Protein AF-A0A815VVP2-F1 (afdb_monomer_lite)

Foldseek 3Di:
DPDPPQQVQQKQWDWFAAVNQTKIWIWGDADAQKIKIKIFSPDTDLDDPQWLFDPDGFDADSVQWHDPPSAWIGGNQWIKGQDPNSFWIWIAGNQPRATQKTWPHKDWAFQPDPPDPPPPPFTKTKIKTKIWGPDQWFKDDQFDFDDPPPPDGRDEQDKFWPDDDPPDPGPDGDTQQKMDTLQFKIKHQGDDATWMWGDYPRIMIMTIHSIDRIGIMMMGGDRNVLSVDPCSVVVNVVRVCSTSHDDD

Sequence (248 aa):
MISCDDESLCIFTKNIYLNGLKQQLQVESWGYDSIRIRLSPDVIIQTPDYQALLPEKPIVDKEDCQQLNGNTFINGNIKFIINDDNETWSIQRQSDRLILIQTQSTTFLPYNYPVSVYSPIYTLYKLSLIYTHVQNGYLYGLGQHHYGHNLTLPYHNFHLPFVFSSTAPTNGDITIPWYIHTSGFGFLWNQPGYGSFDVKNDKEIMWTANATHQLDLWITTIPKEKSISSLFYPIIMKNYVDVIGHPN

Radius of gyration: 18.11 Å; chains: 1; bounding box: 59×48×47 Å

Organism: NCBI:txid392033

pLDDT: mean 85.21, std 15.04, range [30.91, 98.38]

Structure (mmCIF, N/CA/C/O backbone):
data_AF-A0A815VVP2-F1
#
_entry.id   AF-A0A815VVP2-F1
#
loop_
_atom_site.group_PDB
_atom_site.id
_atom_site.type_symbol
_atom_site.label_atom_id
_atom_site.label_alt_id
_atom_site.label_comp_id
_atom_site.label_asym_id
_atom_site.label_entity_id
_atom_site.label_seq_id
_atom_site.pdbx_PDB_ins_code
_atom_site.Cartn_x
_atom_site.Cartn_y
_atom_site.Cartn_z
_atom_site.occupancy
_atom_site.B_iso_or_equiv
_atom_site.auth_seq_id
_atom_site.auth_comp_id
_atom_site.auth_asym_id
_atom_site.auth_atom_id
_atom_site.pdbx_PDB_model_num
ATOM 1 N N . MET A 1 1 ? -34.060 -8.274 -14.619 1.00 32.31 1 MET A N 1
ATOM 2 C CA . MET A 1 1 ? -33.697 -8.243 -13.188 1.00 32.31 1 MET A CA 1
ATOM 3 C C . MET A 1 1 ? -32.228 -8.596 -13.116 1.00 32.31 1 MET A C 1
ATOM 5 O O . MET A 1 1 ? -31.894 -9.756 -13.297 1.00 32.31 1 MET A O 1
ATOM 9 N N . ILE A 1 2 ? -31.367 -7.589 -13.017 1.00 31.98 2 ILE A N 1
ATOM 10 C CA . ILE A 1 2 ? -29.930 -7.780 -12.800 1.00 31.98 2 ILE A CA 1
ATOM 11 C C . ILE A 1 2 ? -29.789 -7.878 -11.282 1.00 31.98 2 ILE A C 1
ATOM 13 O O . ILE A 1 2 ? -30.231 -6.970 -10.581 1.00 31.98 2 ILE A O 1
ATOM 17 N N . SER A 1 3 ? -29.335 -9.023 -10.777 1.00 30.91 3 SER A N 1
ATOM 18 C CA . SER A 1 3 ? -29.202 -9.261 -9.340 1.00 30.91 3 SER A CA 1
ATOM 19 C C . SER A 1 3 ? -28.114 -8.358 -8.766 1.00 30.91 3 SER A C 1
ATOM 21 O O . SER A 1 3 ? -26.969 -8.411 -9.207 1.00 30.91 3 SER A O 1
ATOM 23 N N . CYS A 1 4 ? -28.469 -7.567 -7.755 1.00 34.44 4 CYS A N 1
ATOM 24 C CA . CYS A 1 4 ? -27.557 -6.700 -7.004 1.00 34.44 4 CYS A CA 1
ATOM 25 C C . CYS A 1 4 ? -26.529 -7.462 -6.139 1.00 34.44 4 CYS A C 1
ATOM 27 O O . CYS A 1 4 ? -25.754 -6.829 -5.432 1.00 34.44 4 CYS A O 1
ATOM 29 N N . ASP A 1 5 ? -26.505 -8.796 -6.178 1.00 39.41 5 ASP A N 1
ATOM 30 C CA . ASP A 1 5 ? -25.672 -9.614 -5.285 1.00 39.41 5 ASP A CA 1
ATOM 31 C C . ASP A 1 5 ? -24.245 -9.857 -5.812 1.00 39.41 5 ASP A C 1
ATOM 33 O O . ASP A 1 5 ? -23.360 -10.264 -5.061 1.00 39.41 5 ASP A O 1
ATOM 37 N N . ASP A 1 6 ? -23.981 -9.560 -7.085 1.00 43.41 6 ASP A N 1
ATOM 38 C CA . ASP A 1 6 ? -22.833 -10.115 -7.814 1.00 43.41 6 ASP A CA 1
ATOM 39 C C . ASP A 1 6 ? -21.593 -9.192 -7.868 1.00 43.41 6 ASP A C 1
ATOM 41 O O . ASP A 1 6 ? -20.536 -9.591 -8.360 1.00 43.41 6 ASP A O 1
ATOM 45 N N . GLU A 1 7 ? -21.706 -7.950 -7.380 1.00 51.25 7 GLU A N 1
ATOM 46 C CA . GLU A 1 7 ? -20.572 -7.030 -7.146 1.00 51.25 7 GLU A CA 1
ATOM 47 C C . GLU A 1 7 ? -19.945 -7.214 -5.752 1.00 51.25 7 GLU A C 1
ATOM 49 O O . GLU A 1 7 ? -18.825 -6.767 -5.503 1.00 51.25 7 GLU A O 1
ATOM 54 N N . SER A 1 8 ? -20.650 -7.892 -4.840 1.00 61.44 8 SER A N 1
ATOM 55 C CA . SER A 1 8 ? -20.263 -8.005 -3.428 1.00 61.44 8 SER A CA 1
ATOM 56 C C . SER A 1 8 ? -19.059 -8.924 -3.182 1.00 61.44 8 SER A C 1
ATOM 58 O O . SER A 1 8 ? -18.330 -8.736 -2.211 1.00 61.44 8 SER A O 1
ATOM 60 N N . LEU A 1 9 ? -18.799 -9.890 -4.070 1.00 68.81 9 LEU A N 1
ATOM 61 C CA . LEU A 1 9 ? -17.727 -10.882 -3.899 1.00 68.81 9 LEU A CA 1
ATOM 62 C C . LEU A 1 9 ? -16.331 -10.250 -3.900 1.00 68.81 9 LEU A C 1
ATOM 64 O O . LEU A 1 9 ? -15.478 -10.608 -3.086 1.00 68.81 9 LEU A O 1
ATOM 68 N N . CYS A 1 10 ? -16.120 -9.270 -4.775 1.00 88.44 10 CYS A N 1
ATOM 69 C CA . CYS A 1 10 ? -14.841 -8.593 -4.947 1.00 88.44 10 CYS A CA 1
ATOM 70 C C . CYS A 1 10 ? -14.668 -7.363 -4.038 1.00 88.44 10 CYS A C 1
ATOM 72 O O . CYS A 1 10 ? -13.718 -6.595 -4.209 1.00 88.44 10 CYS A O 1
ATOM 74 N N . ILE A 1 11 ? -15.579 -7.161 -3.080 1.00 92.00 11 ILE A N 1
ATOM 75 C CA . ILE A 1 11 ? -15.507 -6.098 -2.079 1.00 92.00 11 ILE A CA 1
ATOM 76 C C . ILE A 1 11 ? -15.582 -6.739 -0.693 1.00 92.00 11 ILE A C 1
ATOM 78 O O . ILE A 1 11 ? -16.598 -7.285 -0.276 1.00 92.00 11 ILE A O 1
ATOM 82 N N . PHE A 1 12 ? -14.493 -6.636 0.052 1.00 93.94 12 PHE A N 1
ATOM 83 C CA . PHE A 1 12 ? -14.369 -7.093 1.423 1.00 93.94 12 PHE A CA 1
ATOM 84 C C . PHE A 1 12 ? -14.440 -5.901 2.377 1.00 93.94 12 PHE A C 1
ATOM 86 O O . PHE A 1 12 ? -13.600 -5.003 2.334 1.00 93.94 12 PHE A O 1
ATOM 93 N N . THR A 1 13 ? -15.427 -5.891 3.270 1.00 94.50 13 THR A N 1
ATOM 94 C CA . THR A 1 13 ? -15.576 -4.846 4.293 1.00 94.50 13 THR A CA 1
ATOM 95 C C . THR A 1 13 ? -15.526 -5.443 5.685 1.00 94.50 13 THR A C 1
ATOM 97 O O . THR A 1 13 ? -16.194 -6.441 5.957 1.00 94.50 13 THR A O 1
ATOM 100 N N . LYS A 1 14 ? -14.798 -4.802 6.598 1.00 94.25 14 LYS A N 1
ATOM 101 C CA . LYS A 1 14 ? -14.737 -5.215 8.000 1.00 94.25 14 LYS A CA 1
ATOM 102 C C . LYS A 1 14 ? -14.476 -4.022 8.914 1.00 94.25 14 LYS A C 1
ATOM 104 O O . LYS A 1 14 ? -13.953 -3.002 8.491 1.00 94.25 14 LYS A O 1
ATOM 109 N N . ASN A 1 15 ? -14.841 -4.154 10.185 1.00 94.44 15 ASN A N 1
ATOM 110 C CA . ASN A 1 15 ? -14.411 -3.211 11.208 1.00 94.44 15 ASN A CA 1
ATOM 111 C C . ASN A 1 15 ? -13.141 -3.732 11.884 1.00 94.44 15 ASN A C 1
ATOM 113 O O . ASN A 1 15 ? -13.134 -4.859 12.390 1.00 94.44 15 ASN A O 1
ATOM 117 N N . ILE A 1 16 ? -12.102 -2.905 11.906 1.00 93.81 16 ILE A N 1
ATOM 118 C CA . ILE A 1 16 ? -10.886 -3.135 12.692 1.00 93.81 16 ILE A CA 1
ATOM 119 C C . ILE A 1 16 ? -10.836 -2.125 13.838 1.00 93.81 16 ILE A C 1
ATOM 121 O O . ILE A 1 16 ? -11.570 -1.132 13.826 1.00 93.81 16 ILE A O 1
ATOM 125 N N . TYR A 1 17 ? -10.013 -2.385 14.844 1.00 91.75 17 TYR A N 1
ATOM 126 C CA . TYR A 1 17 ? -9.846 -1.479 15.975 1.00 91.75 17 TYR A CA 1
ATOM 127 C C . TYR A 1 17 ? -8.421 -0.951 15.939 1.00 91.75 17 TYR A C 1
ATOM 129 O O . TYR A 1 17 ? -7.488 -1.725 15.833 1.00 91.75 17 TYR A O 1
ATOM 137 N N . LEU A 1 18 ? -8.253 0.366 15.957 1.00 88.25 18 LEU A N 1
ATOM 138 C CA . LEU A 1 18 ? -6.940 0.996 16.044 1.00 88.25 18 LEU A CA 1
ATOM 139 C C . LEU A 1 18 ? -6.895 1.790 17.338 1.00 88.25 18 LEU A C 1
ATOM 141 O O . LEU A 1 18 ? -7.696 2.712 17.518 1.00 88.25 18 LEU A O 1
ATOM 145 N N . ASN A 1 19 ? -5.989 1.429 18.250 1.00 84.06 19 ASN A N 1
ATOM 146 C CA . ASN A 1 19 ? -5.892 2.042 19.580 1.00 84.06 19 ASN A CA 1
ATOM 147 C C . ASN A 1 19 ? -7.246 2.039 20.325 1.00 84.06 19 ASN A C 1
ATOM 149 O O . ASN A 1 19 ? -7.620 3.017 20.973 1.00 84.06 19 ASN A O 1
ATOM 153 N N . GLY A 1 20 ? -8.024 0.960 20.177 1.00 82.56 20 GLY A N 1
ATOM 154 C CA . GLY A 1 20 ? -9.355 0.813 20.780 1.00 82.56 20 GLY A CA 1
ATOM 155 C C . GLY A 1 20 ? -10.494 1.582 20.093 1.00 82.56 20 GLY A C 1
ATOM 156 O O . GLY A 1 20 ? -11.649 1.433 20.497 1.00 82.56 20 GLY A O 1
ATOM 157 N N . LEU A 1 21 ? -10.222 2.363 19.043 1.00 88.12 21 LEU A N 1
ATOM 158 C CA . LEU A 1 21 ? -11.249 3.046 18.255 1.00 88.12 21 LEU A CA 1
ATOM 159 C C . LEU A 1 21 ? -11.633 2.213 17.035 1.00 88.12 21 LEU A C 1
ATOM 161 O O . LEU A 1 21 ? -10.774 1.736 16.299 1.00 88.12 21 LEU A O 1
ATOM 165 N N . LYS A 1 22 ? -12.938 2.076 16.796 1.00 92.94 22 LYS A N 1
ATOM 166 C CA . LYS A 1 22 ? -13.475 1.384 15.621 1.00 92.94 22 LYS A CA 1
ATOM 167 C C . LYS A 1 22 ? -13.107 2.143 14.343 1.00 92.94 22 LYS A C 1
ATOM 169 O O . LYS A 1 22 ? -13.264 3.356 14.288 1.00 92.94 22 LYS A O 1
ATOM 174 N N . GLN A 1 23 ? -12.671 1.414 13.324 1.00 94.25 23 GLN A N 1
ATOM 175 C CA . GLN A 1 23 ? -12.335 1.926 11.999 1.00 94.25 23 GLN A CA 1
ATOM 176 C C . GLN A 1 23 ? -13.021 1.062 10.940 1.00 94.25 23 GLN A C 1
ATOM 178 O O . GLN A 1 23 ? -13.065 -0.166 11.068 1.00 94.25 23 GLN A O 1
ATOM 183 N N . GLN A 1 24 ? -13.541 1.688 9.890 1.00 96.06 24 GLN A N 1
ATOM 184 C CA . GLN A 1 24 ? -14.121 0.989 8.748 1.00 96.06 24 GLN A CA 1
ATOM 185 C C . GLN A 1 24 ? -13.025 0.659 7.742 1.00 96.06 24 GLN A C 1
ATOM 187 O O . GLN A 1 24 ? -12.409 1.571 7.195 1.00 96.06 24 GLN A O 1
ATOM 192 N N . LEU A 1 25 ? -12.800 -0.627 7.486 1.00 97.25 25 LEU A N 1
ATOM 193 C CA . LEU A 1 25 ? -11.889 -1.139 6.468 1.00 97.25 25 LEU A CA 1
ATOM 194 C C . LEU A 1 25 ? -12.694 -1.630 5.261 1.00 97.25 25 LEU A C 1
ATOM 196 O O . LEU A 1 25 ? -13.630 -2.418 5.411 1.00 97.25 25 LEU A O 1
ATOM 200 N N . GLN A 1 26 ? -12.275 -1.228 4.066 1.00 96.88 26 GLN A N 1
ATOM 201 C CA . GLN A 1 26 ? -12.738 -1.776 2.797 1.00 96.88 26 GLN A CA 1
ATOM 202 C C . GLN A 1 26 ? -11.537 -2.128 1.932 1.00 96.88 26 GLN A C 1
ATOM 204 O O . GLN A 1 26 ? -10.668 -1.296 1.673 1.00 96.88 26 GLN A O 1
ATOM 209 N N . VAL A 1 27 ? -11.515 -3.365 1.464 1.00 96.94 27 VAL A N 1
ATOM 210 C CA . VAL A 1 27 ? -10.561 -3.869 0.487 1.00 96.94 27 VAL A CA 1
ATOM 211 C C . VAL A 1 27 ? -11.357 -4.340 -0.710 1.00 96.94 27 VAL A C 1
ATOM 213 O O . VAL A 1 27 ? -12.316 -5.086 -0.558 1.00 96.94 27 VAL A O 1
ATOM 216 N N . GLU A 1 28 ? -10.989 -3.909 -1.902 1.00 94.50 28 GLU A N 1
ATOM 217 C CA . GLU A 1 28 ? -11.673 -4.330 -3.120 1.00 94.50 28 GLU A CA 1
ATOM 218 C C . GLU A 1 28 ? -10.678 -4.645 -4.227 1.00 94.50 28 GLU A C 1
ATOM 220 O O . GLU A 1 28 ? -9.566 -4.109 -4.257 1.00 94.50 28 GLU A O 1
ATOM 225 N N . SER A 1 29 ? -11.086 -5.506 -5.152 1.00 94.88 29 SER A N 1
ATOM 226 C CA . SER A 1 29 ? -10.338 -5.738 -6.382 1.00 94.88 29 SER A CA 1
ATOM 227 C C . SER A 1 29 ? -10.272 -4.456 -7.214 1.00 94.88 29 SER A C 1
ATOM 229 O O . SER A 1 29 ? -11.295 -3.794 -7.416 1.00 94.88 29 SER A O 1
ATOM 231 N N . TRP A 1 30 ? -9.098 -4.132 -7.748 1.00 94.50 30 TRP A N 1
ATOM 232 C CA . TRP A 1 30 ? -8.928 -2.966 -8.614 1.00 94.50 30 TRP A CA 1
ATOM 233 C C . TRP A 1 30 ? -7.917 -3.267 -9.724 1.00 94.50 30 TRP A C 1
ATOM 235 O O . T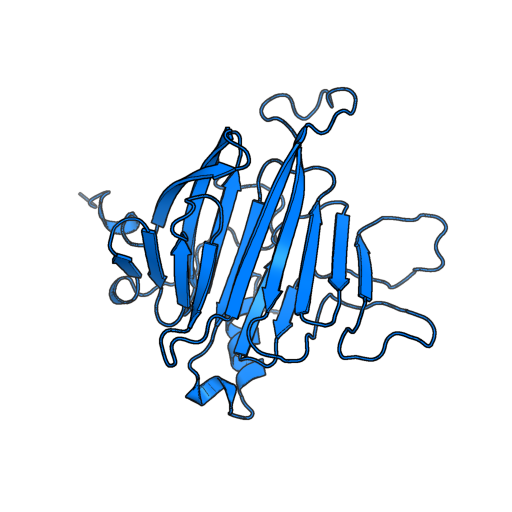RP A 1 30 ? -6.783 -2.786 -9.696 1.00 94.50 30 TRP A O 1
ATOM 245 N N . GLY A 1 31 ? -8.337 -4.113 -10.669 1.00 93.00 31 GLY A N 1
ATOM 246 C CA . GLY A 1 31 ? -7.500 -4.686 -11.727 1.00 93.00 31 GLY A CA 1
ATOM 247 C C . GLY A 1 31 ? -6.884 -6.041 -11.369 1.00 93.00 31 GLY A C 1
ATOM 248 O O . GLY A 1 31 ? -7.051 -6.551 -10.259 1.00 93.00 31 GLY A O 1
ATOM 249 N N . TYR A 1 32 ? -6.171 -6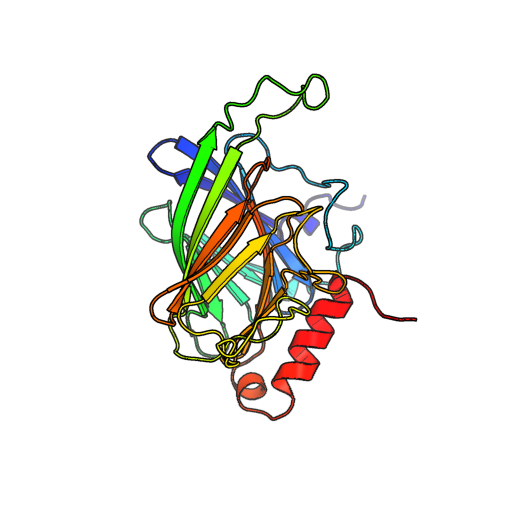.630 -12.331 1.00 91.38 32 TYR A N 1
ATOM 250 C CA . TYR A 1 32 ? -5.529 -7.941 -12.191 1.00 91.38 32 TYR A CA 1
ATOM 251 C C . TYR A 1 32 ? -4.470 -7.942 -11.095 1.00 91.38 32 TYR A C 1
ATOM 253 O O . TYR A 1 32 ? -3.642 -7.031 -11.043 1.00 91.38 32 TYR A O 1
ATOM 261 N N . ASP A 1 33 ? -4.475 -8.967 -10.239 1.00 94.75 33 ASP A N 1
ATOM 262 C CA . ASP A 1 33 ? -3.508 -9.134 -9.145 1.00 94.75 33 ASP A CA 1
ATOM 263 C C . ASP A 1 33 ? -3.351 -7.873 -8.269 1.00 94.75 33 ASP A C 1
ATOM 265 O O . ASP A 1 33 ? -2.266 -7.582 -7.753 1.00 94.75 33 ASP A O 1
ATOM 269 N N . SER A 1 34 ? -4.427 -7.087 -8.140 1.00 96.62 34 SER A N 1
ATOM 270 C CA . SER A 1 34 ? -4.386 -5.739 -7.574 1.00 96.62 34 SER A CA 1
ATOM 271 C C . SER A 1 34 ? -5.561 -5.456 -6.651 1.00 96.62 34 SER A C 1
ATOM 273 O O . SER A 1 34 ? -6.700 -5.830 -6.929 1.00 96.62 34 SER A O 1
ATOM 275 N N . ILE A 1 35 ? -5.308 -4.753 -5.554 1.00 97.19 35 ILE A N 1
ATOM 276 C CA . ILE A 1 35 ? -6.347 -4.362 -4.600 1.00 97.19 35 ILE A CA 1
ATOM 277 C C . ILE A 1 35 ? -6.218 -2.893 -4.226 1.00 97.19 35 ILE A C 1
ATOM 279 O O . ILE A 1 35 ? -5.118 -2.345 -4.124 1.00 97.19 35 ILE A O 1
ATOM 283 N N . ARG A 1 36 ? -7.367 -2.274 -3.970 1.00 96.75 36 ARG A N 1
ATOM 284 C CA . ARG A 1 36 ? -7.477 -0.965 -3.333 1.00 96.75 36 ARG A CA 1
ATOM 285 C C . ARG A 1 36 ? -7.861 -1.165 -1.872 1.00 96.75 36 ARG A C 1
ATOM 287 O O . ARG A 1 36 ? -8.779 -1.927 -1.576 1.00 96.75 36 ARG A O 1
ATOM 294 N N . ILE A 1 37 ? -7.158 -0.492 -0.967 1.00 97.69 37 ILE A N 1
ATOM 295 C CA . ILE A 1 37 ? -7.366 -0.583 0.480 1.00 97.69 37 ILE A CA 1
ATOM 296 C C . ILE A 1 37 ? -7.737 0.800 0.994 1.00 97.69 37 ILE A C 1
ATOM 298 O O . ILE A 1 37 ? -6.996 1.767 0.803 1.00 97.69 37 ILE A O 1
ATOM 302 N N . ARG A 1 38 ? -8.884 0.877 1.666 1.00 96.88 38 ARG A N 1
ATOM 303 C CA . ARG A 1 38 ? -9.401 2.090 2.289 1.00 96.88 38 ARG A CA 1
ATOM 304 C C . ARG A 1 38 ? -9.715 1.842 3.751 1.00 96.88 38 ARG A C 1
ATOM 306 O O . ARG A 1 38 ? -10.303 0.820 4.098 1.00 96.88 38 ARG A O 1
ATOM 313 N N . LEU A 1 39 ? -9.326 2.783 4.600 1.00 96.88 39 LEU A N 1
ATOM 314 C CA . LEU A 1 39 ? -9.556 2.707 6.039 1.00 96.88 39 LEU A CA 1
ATOM 315 C C . LEU A 1 39 ? -9.956 4.083 6.566 1.00 96.88 39 LEU A C 1
ATOM 317 O O . LEU A 1 39 ? -9.243 5.045 6.311 1.00 96.88 39 LEU A O 1
ATOM 321 N N . SER A 1 40 ? -11.059 4.201 7.298 1.00 95.06 40 SER A N 1
ATOM 322 C CA . SER A 1 40 ? -11.498 5.487 7.860 1.00 95.06 40 SER A CA 1
ATOM 323 C C . SER A 1 40 ? -11.995 5.348 9.305 1.00 95.06 40 SER A C 1
ATOM 325 O O . SER A 1 40 ? -12.690 4.368 9.599 1.00 95.06 40 SER A O 1
ATOM 327 N N . PRO A 1 41 ? -11.708 6.326 10.189 1.00 92.50 41 PRO A N 1
ATOM 328 C CA . PRO A 1 41 ? -12.355 6.429 11.500 1.00 92.50 41 PRO A CA 1
ATOM 329 C C . PRO A 1 41 ? -13.856 6.710 11.413 1.00 92.50 41 PRO A C 1
ATOM 331 O O . PRO A 1 41 ? -14.605 6.302 12.299 1.00 92.50 41 PRO A O 1
ATOM 334 N N . ASP A 1 42 ? -14.277 7.389 10.345 1.00 90.12 42 ASP A N 1
ATOM 335 C CA . ASP A 1 42 ? -15.645 7.847 10.141 1.00 90.12 42 ASP A CA 1
ATOM 336 C C . ASP A 1 42 ? -16.352 6.936 9.123 1.00 90.12 42 ASP A C 1
ATOM 338 O O . ASP A 1 42 ? -16.750 5.814 9.446 1.00 90.12 42 ASP A O 1
ATOM 342 N N . VAL A 1 43 ? -16.504 7.406 7.883 1.00 90.06 43 VAL A N 1
ATOM 343 C CA . VAL A 1 43 ? -17.122 6.690 6.765 1.00 90.06 43 VAL A CA 1
ATOM 344 C C . VAL A 1 43 ? -16.147 6.608 5.600 1.00 90.06 43 VAL A C 1
ATOM 346 O O . VAL A 1 43 ? -15.389 7.541 5.338 1.00 90.06 43 VAL A O 1
ATOM 349 N N . ILE A 1 44 ? -16.186 5.494 4.871 1.00 92.31 44 ILE A N 1
ATOM 350 C CA . ILE A 1 44 ? -15.396 5.349 3.650 1.00 92.31 44 ILE A CA 1
ATOM 351 C C . ILE A 1 44 ? -16.052 6.141 2.520 1.00 92.31 44 ILE A C 1
ATOM 353 O O . ILE A 1 44 ? -17.158 5.829 2.070 1.00 92.31 44 ILE A O 1
ATOM 357 N N . ILE A 1 45 ? -15.330 7.142 2.027 1.00 89.31 45 ILE A N 1
ATOM 358 C CA . ILE A 1 45 ? -15.696 7.937 0.862 1.00 89.31 45 ILE A CA 1
ATOM 359 C C . ILE A 1 45 ? -15.463 7.077 -0.383 1.00 89.31 45 ILE A C 1
ATOM 361 O O . ILE A 1 45 ? -14.332 6.681 -0.691 1.00 89.31 45 ILE A O 1
ATOM 365 N N . GLN A 1 46 ? -16.553 6.765 -1.092 1.00 86.50 46 GLN A N 1
ATOM 366 C CA . GLN A 1 46 ? -16.507 5.844 -2.229 1.00 86.50 46 GLN A CA 1
ATOM 367 C C . GLN A 1 46 ? -15.840 6.451 -3.466 1.00 86.50 46 GLN A C 1
ATOM 369 O O . GLN A 1 46 ? -15.076 5.765 -4.143 1.00 86.50 46 GLN A O 1
ATOM 374 N N . THR A 1 47 ? -16.097 7.732 -3.718 1.00 79.38 47 THR A N 1
ATOM 375 C CA . THR A 1 47 ? -15.653 8.466 -4.908 1.00 79.38 47 THR A CA 1
ATOM 376 C C . THR A 1 47 ? -15.074 9.823 -4.498 1.00 79.38 47 THR A C 1
ATOM 378 O O . THR A 1 47 ? -15.757 10.838 -4.617 1.00 79.38 47 THR A O 1
ATOM 381 N N . PRO A 1 48 ? -13.860 9.869 -3.926 1.00 77.19 48 PRO A N 1
ATOM 382 C CA . PRO A 1 48 ? -13.194 11.141 -3.677 1.00 77.19 48 PRO A CA 1
ATOM 383 C C . PRO A 1 48 ? -12.834 11.822 -5.008 1.00 77.19 48 PRO A C 1
ATOM 385 O O . PRO A 1 48 ? -12.254 11.191 -5.888 1.00 77.19 48 PRO A O 1
ATOM 388 N N . ASP A 1 49 ? -13.108 13.121 -5.136 1.00 73.56 49 ASP A N 1
ATOM 389 C CA . ASP A 1 49 ? -12.915 13.895 -6.381 1.00 73.56 49 ASP A CA 1
ATOM 390 C C . ASP A 1 49 ? -11.438 14.160 -6.749 1.00 73.56 49 ASP A C 1
ATOM 392 O O . ASP A 1 49 ? -11.134 14.856 -7.715 1.00 73.56 49 ASP A O 1
ATOM 396 N N . TYR A 1 50 ? -10.501 13.647 -5.954 1.00 77.12 50 TYR A N 1
ATOM 397 C CA . TYR A 1 50 ? -9.094 14.051 -5.946 1.00 77.12 50 TYR A CA 1
ATOM 398 C C . TYR A 1 50 ? -8.116 12.862 -6.028 1.00 77.12 50 TYR A C 1
ATOM 400 O O . TYR A 1 50 ? -6.937 12.992 -5.701 1.00 77.12 50 TYR A O 1
ATOM 408 N N . GLN A 1 51 ? -8.609 11.686 -6.425 1.00 84.69 51 GLN A N 1
ATOM 409 C CA . GLN A 1 51 ? -7.822 10.452 -6.544 1.00 84.69 51 GLN A CA 1
ATOM 410 C C . GLN A 1 51 ? -7.092 10.332 -7.892 1.00 84.69 51 GLN A C 1
ATOM 412 O O . GLN A 1 51 ? -7.539 10.869 -8.902 1.00 84.69 51 GLN A O 1
ATOM 417 N N . ALA A 1 52 ? -5.989 9.576 -7.906 1.00 92.25 52 ALA A N 1
ATOM 418 C CA . ALA A 1 52 ? -5.258 9.241 -9.130 1.00 92.25 52 ALA A CA 1
ATOM 419 C C . ALA A 1 52 ? -5.861 8.032 -9.866 1.00 92.25 52 ALA A C 1
ATOM 421 O O . ALA A 1 52 ? -5.731 7.926 -11.082 1.00 92.25 52 ALA A O 1
ATOM 422 N N . LEU A 1 53 ? -6.512 7.118 -9.136 1.00 93.81 53 LEU A N 1
ATOM 423 C CA . LEU A 1 53 ? -7.216 5.984 -9.739 1.00 93.81 53 LEU A CA 1
ATOM 424 C C . LEU A 1 53 ? -8.395 6.472 -10.590 1.00 93.81 53 LEU A C 1
ATOM 426 O O . LEU A 1 53 ? -9.210 7.274 -10.125 1.00 93.81 53 LEU A O 1
ATOM 430 N N . LEU A 1 54 ? -8.525 5.942 -11.805 1.00 91.31 54 LEU A N 1
ATOM 431 C CA . LEU A 1 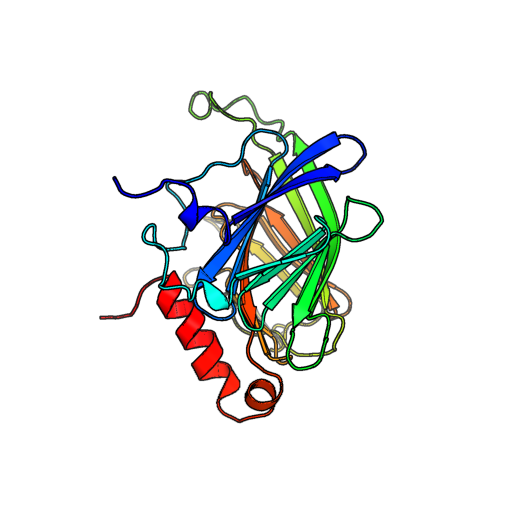54 ? -9.657 6.231 -12.683 1.00 91.31 54 LEU A CA 1
ATOM 432 C C . LEU A 1 54 ? -10.988 5.856 -12.010 1.00 91.31 54 LEU A C 1
ATOM 434 O O . LEU A 1 54 ? -11.037 4.882 -11.264 1.00 91.31 54 LEU A O 1
ATOM 438 N N . PRO A 1 55 ? -12.081 6.604 -12.241 1.00 83.88 55 PRO A N 1
ATOM 439 C CA . PRO A 1 55 ? -13.374 6.310 -11.621 1.00 83.88 55 PRO A CA 1
ATOM 440 C C . PRO A 1 55 ? -13.997 5.008 -12.142 1.00 83.88 55 PRO A C 1
ATOM 442 O O . PRO A 1 55 ? -14.723 4.336 -11.411 1.00 83.88 55 PRO A O 1
ATOM 445 N N . GLU A 1 56 ? -13.715 4.651 -13.396 1.00 83.88 56 GLU A N 1
ATOM 446 C CA . GLU A 1 56 ? -14.119 3.374 -13.972 1.00 83.88 56 GLU A CA 1
ATOM 447 C C . GLU A 1 56 ? -13.211 2.265 -13.438 1.00 83.88 56 GLU A C 1
ATOM 449 O O . GLU A 1 56 ? -11.986 2.325 -13.573 1.00 83.88 56 GLU A O 1
ATOM 454 N N . LYS A 1 57 ? -13.814 1.255 -12.800 1.00 80.56 57 LYS A N 1
ATOM 455 C CA . LYS A 1 57 ? -13.053 0.123 -12.274 1.00 80.56 57 LYS A CA 1
ATOM 456 C C . LYS A 1 57 ? -12.456 -0.675 -13.440 1.00 80.56 57 LYS A C 1
ATOM 458 O O . LYS A 1 57 ? -13.191 -1.013 -14.369 1.00 80.56 57 LYS A O 1
ATOM 463 N N . PRO A 1 58 ? -11.165 -1.040 -13.378 1.00 80.56 58 PRO A N 1
ATOM 464 C CA . PRO A 1 58 ? -10.573 -1.942 -14.354 1.00 80.56 58 PRO A CA 1
ATOM 465 C C . PRO A 1 58 ? -11.284 -3.298 -14.341 1.00 80.56 58 PRO A C 1
ATOM 467 O O . PRO A 1 58 ? -11.845 -3.702 -13.321 1.00 80.56 58 PRO A O 1
ATOM 470 N N . ILE A 1 59 ? -11.214 -4.022 -15.459 1.00 76.44 59 ILE A N 1
ATOM 471 C CA . ILE A 1 59 ? -11.791 -5.367 -15.570 1.00 76.44 59 ILE A CA 1
ATOM 472 C C . ILE A 1 59 ? -11.132 -6.287 -14.535 1.00 76.44 59 ILE A C 1
ATOM 474 O O . ILE A 1 59 ? -9.905 -6.356 -14.438 1.00 76.44 59 ILE A O 1
ATOM 478 N N . VAL A 1 60 ? -11.968 -6.992 -13.777 1.00 79.00 60 VAL A N 1
ATOM 479 C CA . VAL A 1 60 ? -11.573 -8.000 -12.789 1.00 79.00 60 VAL A CA 1
ATOM 480 C C . VAL A 1 60 ? -12.272 -9.303 -13.152 1.00 79.00 60 VAL A C 1
ATOM 482 O O . VAL A 1 60 ? -13.465 -9.291 -13.470 1.00 79.00 60 VAL A O 1
ATOM 485 N N . ASP A 1 61 ? -11.540 -10.415 -13.102 1.00 80.25 61 ASP A N 1
ATOM 486 C CA . ASP A 1 61 ? -12.146 -11.739 -13.187 1.00 80.25 61 ASP A CA 1
ATOM 487 C C . ASP A 1 61 ? -12.808 -12.071 -11.844 1.00 80.25 61 ASP A C 1
ATOM 489 O O . ASP A 1 61 ? -12.170 -12.054 -10.793 1.00 80.25 61 ASP A O 1
ATOM 493 N N . LYS A 1 62 ? -14.114 -12.340 -11.852 1.00 79.25 62 LYS A N 1
ATOM 494 C CA . LYS A 1 62 ? -14.840 -12.635 -10.612 1.00 79.25 62 LYS A CA 1
ATOM 495 C C . LYS A 1 62 ? -14.404 -13.960 -9.994 1.00 79.25 62 LYS A C 1
ATOM 497 O O . LYS A 1 62 ? -14.509 -14.107 -8.779 1.00 79.25 62 LYS A O 1
ATOM 502 N N . GLU A 1 63 ? -13.918 -14.905 -10.800 1.00 83.06 63 GLU A N 1
ATOM 503 C CA . GLU A 1 63 ? -13.431 -16.201 -10.312 1.00 83.06 63 GLU A CA 1
ATOM 504 C C . GLU A 1 63 ? -12.141 -16.055 -9.484 1.00 83.06 63 GLU A C 1
ATOM 506 O O . GLU A 1 63 ? -11.866 -16.871 -8.599 1.00 83.06 63 GLU A O 1
ATOM 511 N N . ASP A 1 64 ? -11.403 -14.964 -9.705 1.00 86.56 64 ASP A N 1
ATOM 512 C CA . ASP A 1 64 ? -10.181 -14.621 -8.981 1.00 86.56 64 ASP A CA 1
ATOM 513 C C . ASP A 1 64 ? -10.453 -14.016 -7.590 1.00 86.56 64 ASP A C 1
ATOM 515 O O . ASP A 1 64 ? -9.546 -13.965 -6.750 1.00 86.56 64 ASP A O 1
ATOM 519 N N . CYS A 1 65 ? -11.685 -13.571 -7.316 1.00 90.94 65 CYS A N 1
ATOM 520 C CA . CYS A 1 65 ? -12.073 -12.963 -6.045 1.00 90.94 65 CYS A CA 1
ATOM 521 C C . CYS A 1 65 ? -12.529 -14.014 -5.026 1.00 90.94 65 CYS A C 1
ATOM 523 O O . CYS A 1 65 ? -13.520 -14.714 -5.231 1.00 90.94 65 CYS A O 1
ATOM 525 N N . GLN A 1 66 ? -11.866 -14.081 -3.868 1.00 91.75 66 GLN A N 1
ATOM 526 C CA . GLN A 1 66 ? -12.255 -14.995 -2.787 1.00 91.75 66 GLN A CA 1
ATOM 527 C C . GLN A 1 66 ? -12.180 -14.323 -1.416 1.00 91.75 66 GLN A C 1
ATOM 529 O O . GLN A 1 66 ? -11.212 -13.640 -1.086 1.00 91.75 66 GLN A O 1
ATOM 534 N N . GLN A 1 67 ? -13.187 -14.572 -0.578 1.00 91.12 67 GLN A N 1
ATOM 535 C CA . GLN A 1 67 ? -13.201 -14.175 0.831 1.00 91.12 67 GLN A CA 1
ATOM 536 C C . GLN A 1 67 ? -13.105 -15.424 1.706 1.00 91.12 67 GLN A C 1
ATOM 538 O O . GLN A 1 67 ? -13.913 -16.342 1.578 1.00 91.12 67 GLN A O 1
ATOM 543 N N . LEU A 1 68 ? -12.117 -15.471 2.602 1.00 86.69 68 LEU A N 1
ATOM 544 C CA . LEU A 1 68 ? -11.861 -16.626 3.464 1.00 86.69 68 LEU A CA 1
ATOM 545 C C . LEU A 1 68 ? -11.887 -16.215 4.937 1.00 86.69 68 LEU A C 1
ATOM 547 O O . LEU A 1 68 ? -11.259 -15.233 5.339 1.00 86.69 68 LEU A O 1
ATOM 551 N N . ASN A 1 69 ? -12.583 -17.008 5.755 1.00 82.00 69 ASN A N 1
ATOM 552 C CA . ASN A 1 69 ? -12.569 -16.934 7.222 1.00 82.00 69 ASN A CA 1
ATOM 553 C C . ASN A 1 69 ? -12.858 -15.533 7.813 1.00 82.00 69 ASN A C 1
ATOM 555 O O . ASN A 1 69 ? -12.446 -15.250 8.933 1.00 82.00 69 ASN A O 1
ATOM 559 N N . GLY A 1 70 ? -13.501 -14.631 7.060 1.00 84.56 70 GLY A N 1
ATOM 560 C CA . GLY A 1 70 ? -13.814 -13.256 7.478 1.00 84.56 70 GLY A CA 1
ATOM 561 C C . GLY A 1 70 ? -12.613 -12.316 7.679 1.00 84.56 70 GLY A C 1
ATOM 562 O O . GLY A 1 70 ? -12.811 -11.138 7.974 1.00 84.56 70 GLY A O 1
ATOM 563 N N . ASN A 1 71 ? -11.379 -12.800 7.513 1.00 93.00 71 ASN A N 1
ATOM 564 C CA . ASN A 1 71 ? -10.146 -12.032 7.744 1.00 93.00 71 ASN A CA 1
ATOM 565 C C . ASN A 1 71 ? -9.261 -11.939 6.500 1.00 93.00 71 ASN A C 1
ATOM 567 O O . ASN A 1 71 ? -8.238 -11.262 6.524 1.00 93.00 71 ASN A O 1
ATOM 571 N N . THR A 1 72 ? -9.601 -12.664 5.440 1.00 95.06 72 THR A N 1
ATOM 572 C CA . THR A 1 72 ? -8.772 -12.796 4.249 1.00 95.06 72 THR A CA 1
ATOM 573 C C . THR A 1 72 ? -9.577 -12.439 3.013 1.00 95.06 72 THR A C 1
ATOM 575 O O . THR A 1 72 ? -10.690 -12.934 2.833 1.00 95.06 72 THR A O 1
ATOM 578 N N . PHE A 1 73 ? -8.966 -11.644 2.142 1.00 96.94 73 PHE A N 1
ATOM 579 C CA . PHE A 1 73 ? -9.478 -11.317 0.819 1.00 96.94 73 PHE A CA 1
ATOM 580 C C . PHE A 1 73 ? -8.407 -11.613 -0.230 1.00 96.94 73 PHE A C 1
ATOM 582 O O . PHE A 1 73 ? -7.237 -11.292 -0.028 1.00 96.94 73 PHE A O 1
ATOM 589 N N . ILE A 1 74 ? -8.790 -12.250 -1.328 1.00 96.38 74 ILE A N 1
ATOM 590 C CA . ILE A 1 74 ? -7.908 -12.644 -2.426 1.00 96.38 74 ILE A CA 1
ATOM 591 C C . ILE A 1 74 ? -8.470 -12.046 -3.711 1.00 96.38 74 ILE A C 1
ATOM 593 O O . ILE A 1 74 ? -9.679 -12.090 -3.921 1.00 96.38 74 ILE A O 1
ATOM 597 N N . ASN A 1 75 ? -7.581 -11.509 -4.542 1.00 95.81 75 ASN A N 1
ATOM 598 C CA . ASN A 1 75 ? -7.853 -11.162 -5.930 1.00 95.81 75 ASN A CA 1
ATOM 599 C C . ASN A 1 75 ? -6.698 -11.693 -6.790 1.00 95.81 75 ASN A C 1
ATOM 601 O O . ASN A 1 75 ? -5.605 -11.120 -6.794 1.00 95.81 75 ASN A O 1
ATOM 605 N N . GLY A 1 76 ? -6.910 -12.824 -7.454 1.00 94.50 76 GLY A N 1
ATOM 606 C CA . GLY A 1 76 ? -5.895 -13.486 -8.267 1.00 94.50 76 GLY A CA 1
ATOM 607 C C . GLY A 1 76 ? -4.676 -13.840 -7.418 1.00 94.50 76 GLY A C 1
ATOM 608 O O . GLY A 1 76 ? -4.752 -14.598 -6.448 1.00 94.50 76 GLY A O 1
ATOM 609 N N . ASN A 1 77 ? -3.527 -13.259 -7.745 1.00 95.75 77 ASN A N 1
ATOM 610 C CA . ASN A 1 77 ? -2.270 -13.537 -7.069 1.00 95.75 77 ASN A CA 1
ATOM 611 C C . ASN A 1 77 ? -1.982 -12.646 -5.842 1.00 95.75 77 ASN A C 1
ATOM 613 O O . ASN A 1 77 ? -0.977 -12.872 -5.158 1.00 95.75 77 ASN A O 1
ATOM 617 N N . ILE A 1 78 ? -2.828 -11.659 -5.525 1.00 97.38 78 ILE A N 1
ATOM 618 C CA . ILE A 1 78 ? -2.680 -10.827 -4.322 1.00 97.38 78 ILE A CA 1
ATOM 619 C C . ILE A 1 78 ? -3.673 -11.239 -3.235 1.00 97.38 78 ILE A C 1
ATOM 621 O O . ILE A 1 78 ? -4.843 -11.512 -3.496 1.00 97.38 78 ILE A O 1
ATOM 625 N N . LYS A 1 79 ? -3.201 -11.278 -1.988 1.00 97.75 79 LYS A N 1
ATOM 626 C CA . LYS A 1 79 ? -4.002 -11.628 -0.816 1.00 97.75 79 LYS A CA 1
ATOM 627 C C . LYS A 1 79 ? -3.794 -10.628 0.305 1.00 97.75 79 LYS A C 1
ATOM 629 O O . LYS A 1 79 ? -2.670 -10.397 0.739 1.00 97.75 79 LYS A O 1
ATOM 634 N N . PHE A 1 80 ? -4.895 -10.089 0.796 1.00 98.25 80 PHE A N 1
ATOM 635 C CA . PHE A 1 80 ? -4.985 -9.266 1.989 1.00 98.25 80 PHE A CA 1
ATOM 636 C C . PHE A 1 80 ? -5.363 -10.132 3.194 1.00 98.25 80 PHE A C 1
ATOM 638 O O . PHE A 1 80 ? -6.251 -10.982 3.096 1.00 98.25 80 PHE A O 1
ATOM 645 N N . ILE A 1 81 ? -4.699 -9.918 4.329 1.00 97.75 81 ILE A N 1
ATOM 646 C CA . ILE A 1 81 ? -4.913 -10.670 5.569 1.00 97.75 81 ILE A CA 1
ATOM 647 C C . ILE A 1 81 ? -4.969 -9.684 6.734 1.00 97.75 81 ILE A C 1
ATOM 649 O O . ILE A 1 81 ? -4.029 -8.921 6.939 1.00 97.75 81 ILE A O 1
ATOM 653 N N . ILE A 1 82 ? -6.045 -9.720 7.517 1.0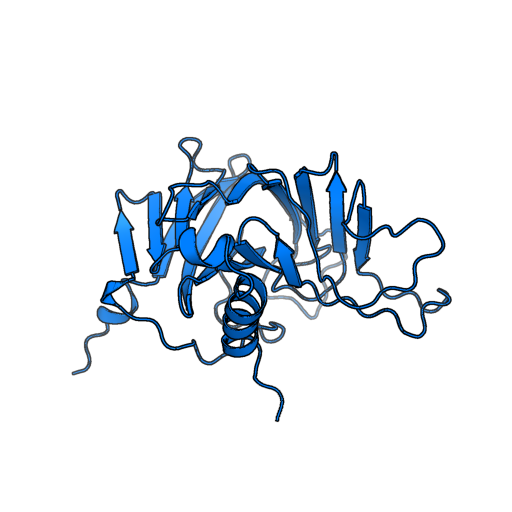0 97.00 82 ILE A N 1
ATOM 654 C CA . ILE A 1 82 ? -6.104 -9.067 8.831 1.00 97.00 82 ILE A CA 1
ATOM 655 C C . ILE A 1 82 ? -5.436 -9.995 9.839 1.00 97.00 82 ILE A C 1
ATOM 657 O O . ILE A 1 82 ? -5.792 -11.175 9.912 1.00 97.00 82 ILE A O 1
ATOM 661 N N . ASN A 1 83 ? -4.481 -9.462 10.594 1.00 94.88 83 ASN A N 1
ATOM 662 C CA . ASN A 1 83 ? -3.748 -10.215 11.602 1.00 94.88 83 ASN A CA 1
ATOM 663 C C . ASN A 1 83 ? -4.626 -10.464 12.844 1.00 94.88 83 ASN A C 1
ATOM 665 O O . ASN A 1 83 ? -5.681 -9.851 13.021 1.00 94.88 83 ASN A O 1
ATOM 669 N N . ASP A 1 84 ? -4.197 -11.378 13.714 1.00 91.81 84 ASP A N 1
ATOM 670 C CA . ASP A 1 84 ? -5.000 -11.834 14.860 1.00 91.81 84 ASP A CA 1
ATOM 671 C C . ASP A 1 84 ? -5.274 -10.738 15.905 1.00 91.81 84 ASP A C 1
ATOM 673 O O . ASP A 1 84 ? -6.226 -10.848 16.677 1.00 91.81 84 ASP A O 1
ATOM 677 N N . ASP A 1 85 ? -4.481 -9.663 15.907 1.00 91.50 85 ASP A N 1
ATOM 678 C CA . ASP A 1 85 ? -4.700 -8.479 16.747 1.00 91.50 85 ASP A CA 1
ATOM 679 C C . ASP A 1 85 ? -5.935 -7.656 16.329 1.00 91.50 85 ASP A C 1
ATOM 681 O O . ASP A 1 85 ? -6.419 -6.835 17.104 1.00 91.50 85 ASP A O 1
ATOM 685 N N . ASN A 1 86 ? -6.480 -7.900 15.129 1.00 90.81 86 ASN A N 1
ATOM 686 C CA . ASN A 1 86 ? -7.570 -7.137 14.521 1.00 90.81 86 ASN A CA 1
ATOM 687 C C . ASN A 1 86 ? -7.292 -5.620 14.437 1.00 90.81 86 ASN A C 1
ATOM 689 O O . ASN A 1 86 ? -8.230 -4.816 14.394 1.00 90.81 86 ASN A O 1
ATOM 693 N N . GLU A 1 87 ? -6.010 -5.253 14.379 1.00 92.00 87 GLU A N 1
ATOM 694 C CA . GLU A 1 87 ? -5.511 -3.886 14.214 1.00 92.00 87 GLU A CA 1
ATOM 695 C C . GLU A 1 87 ? -4.603 -3.797 12.978 1.00 92.00 87 GLU A C 1
ATOM 697 O O . GLU A 1 87 ? -4.747 -2.903 12.140 1.00 92.00 87 GLU A O 1
ATOM 702 N N . THR A 1 88 ? -3.681 -4.750 12.831 1.00 95.50 88 THR A N 1
ATOM 703 C CA . THR A 1 88 ? -2.702 -4.783 11.748 1.00 95.50 88 THR A CA 1
ATOM 704 C C . THR A 1 88 ? -3.138 -5.710 10.614 1.00 95.50 88 THR A C 1
ATOM 706 O O . THR A 1 88 ? -3.992 -6.589 10.750 1.00 95.50 88 THR A O 1
ATOM 709 N N . TRP A 1 89 ? -2.561 -5.492 9.436 1.00 97.00 89 TRP A N 1
ATOM 710 C CA . TRP A 1 89 ? -2.847 -6.273 8.238 1.00 97.00 89 TRP A CA 1
ATOM 711 C C . TRP A 1 89 ? -1.575 -6.517 7.430 1.00 97.00 89 TRP A C 1
ATOM 713 O O . TRP A 1 89 ? -0.559 -5.838 7.594 1.00 97.00 89 TRP A O 1
ATOM 723 N N . SER A 1 90 ? -1.615 -7.519 6.562 1.00 97.88 90 SER A N 1
ATOM 724 C CA . SER A 1 90 ? -0.501 -7.904 5.705 1.00 97.88 90 SER A CA 1
ATOM 725 C C . SER A 1 90 ? -0.961 -8.225 4.288 1.00 97.88 90 SER A C 1
ATOM 727 O O . SER A 1 90 ? -2.100 -8.636 4.054 1.00 97.88 90 SER A O 1
ATOM 729 N N . ILE A 1 91 ? -0.051 -8.020 3.335 1.00 98.38 91 ILE A N 1
ATOM 730 C CA . ILE A 1 91 ? -0.236 -8.375 1.928 1.00 98.38 91 ILE A CA 1
ATOM 731 C C . ILE A 1 91 ? 0.678 -9.537 1.598 1.00 98.38 91 ILE A C 1
ATOM 733 O O . ILE A 1 91 ? 1.890 -9.455 1.788 1.00 98.38 91 ILE A O 1
ATOM 737 N N . GLN A 1 92 ? 0.100 -10.601 1.060 1.00 97.88 92 GLN A N 1
ATOM 738 C CA . GLN A 1 92 ? 0.784 -11.820 0.670 1.00 97.88 92 GLN A CA 1
ATOM 739 C C . GLN A 1 92 ? 0.576 -12.099 -0.820 1.00 97.88 92 GLN A C 1
ATOM 741 O O . GLN A 1 92 ? -0.525 -11.964 -1.349 1.00 97.88 92 GLN A O 1
ATOM 746 N N . ARG A 1 93 ? 1.628 -12.563 -1.488 1.00 97.19 93 ARG A N 1
ATOM 747 C CA . ARG A 1 93 ? 1.560 -13.100 -2.847 1.00 97.19 93 ARG A CA 1
ATOM 748 C C . ARG A 1 93 ? 1.137 -14.574 -2.835 1.00 97.19 93 ARG A C 1
ATOM 750 O O . ARG A 1 93 ? 1.697 -15.358 -2.072 1.00 97.19 93 ARG A O 1
ATOM 757 N N . GLN A 1 94 ? 0.181 -14.980 -3.674 1.00 96.19 94 GLN A N 1
ATOM 758 C CA . GLN A 1 94 ? -0.345 -16.357 -3.686 1.00 96.19 94 GLN A CA 1
ATOM 759 C C . GLN A 1 94 ? 0.647 -17.389 -4.218 1.00 96.19 94 GLN A C 1
ATOM 761 O O . GLN A 1 94 ? 0.826 -18.430 -3.586 1.00 96.19 94 GLN A O 1
ATOM 766 N N . SER A 1 95 ? 1.336 -17.088 -5.319 1.00 95.69 95 SER A N 1
ATOM 767 C CA . SER A 1 95 ? 2.221 -18.027 -6.022 1.00 95.69 95 SER A CA 1
ATOM 768 C C . SER A 1 95 ? 3.321 -18.634 -5.143 1.00 95.69 95 SER A C 1
ATOM 770 O O . SER A 1 95 ? 3.764 -19.751 -5.383 1.00 95.69 95 SER A O 1
ATOM 772 N N . ASP A 1 96 ? 3.792 -17.904 -4.127 1.00 94.81 96 ASP A N 1
ATOM 773 C CA . ASP A 1 96 ? 4.898 -18.334 -3.262 1.00 94.81 96 ASP A CA 1
ATOM 774 C C . ASP A 1 96 ? 4.702 -18.049 -1.773 1.00 94.81 96 ASP A C 1
ATOM 776 O O . ASP A 1 96 ? 5.603 -18.318 -0.978 1.00 94.81 96 ASP A O 1
ATOM 780 N N . ARG A 1 97 ? 3.530 -17.528 -1.392 1.00 96.50 97 ARG A N 1
ATOM 781 C CA . ARG A 1 97 ? 3.167 -17.173 -0.013 1.00 96.50 97 ARG A CA 1
ATOM 782 C C . ARG A 1 97 ? 4.078 -16.116 0.616 1.00 96.50 97 ARG A C 1
ATOM 784 O O . ARG A 1 97 ? 4.055 -15.949 1.837 1.00 96.50 97 ARG A O 1
ATOM 791 N N . LEU A 1 98 ? 4.845 -15.377 -0.185 1.00 95.62 98 LEU A N 1
ATOM 792 C CA . LEU A 1 98 ? 5.690 -14.303 0.316 1.00 95.62 98 LEU A CA 1
ATOM 793 C C . LEU A 1 98 ? 4.826 -13.161 0.856 1.00 95.62 98 LEU A C 1
ATOM 795 O O . LEU A 1 98 ? 3.961 -12.648 0.149 1.00 95.62 98 LEU A O 1
ATOM 799 N N . ILE A 1 99 ? 5.090 -12.733 2.089 1.00 97.31 99 ILE A N 1
ATOM 800 C CA . ILE A 1 99 ? 4.523 -11.494 2.627 1.00 97.31 99 ILE A CA 1
ATOM 801 C C . ILE A 1 99 ? 5.297 -10.325 2.008 1.00 97.31 99 ILE A C 1
ATOM 803 O O . ILE A 1 99 ? 6.513 -10.231 2.143 1.00 97.31 99 ILE A O 1
ATOM 807 N N . LEU A 1 100 ? 4.601 -9.456 1.286 1.00 96.25 100 LEU A N 1
ATOM 808 C CA . LEU A 1 100 ? 5.169 -8.298 0.596 1.00 96.25 100 LEU A CA 1
ATOM 809 C C . LEU A 1 100 ? 5.267 -7.095 1.537 1.00 96.25 100 LEU A C 1
ATOM 811 O O . LEU A 1 100 ? 6.291 -6.410 1.591 1.00 96.25 100 LEU A O 1
ATOM 815 N N . ILE A 1 101 ? 4.188 -6.864 2.287 1.00 96.69 101 ILE A N 1
ATOM 816 C CA . ILE A 1 101 ? 4.035 -5.761 3.231 1.00 96.69 101 ILE A CA 1
ATOM 817 C C . ILE A 1 101 ? 3.411 -6.303 4.512 1.00 96.69 101 ILE A C 1
ATOM 819 O O . ILE A 1 101 ? 2.419 -7.033 4.459 1.00 96.69 101 ILE A O 1
ATOM 823 N N . GLN A 1 102 ? 3.970 -5.906 5.652 1.00 97.31 102 GLN A N 1
ATOM 824 C CA . GLN A 1 102 ? 3.382 -6.138 6.965 1.00 97.31 102 GLN A CA 1
ATOM 825 C C . GLN A 1 102 ? 3.225 -4.812 7.709 1.00 97.31 102 GLN A C 1
ATOM 827 O O . GLN A 1 102 ? 4.214 -4.188 8.105 1.00 97.31 102 GLN A O 1
ATOM 832 N N . THR A 1 103 ? 1.979 -4.390 7.910 1.00 97.31 103 THR A N 1
ATOM 833 C CA . THR A 1 103 ? 1.656 -3.172 8.654 1.00 97.31 103 THR A CA 1
ATOM 834 C C . THR A 1 103 ? 2.074 -3.324 10.109 1.00 97.31 103 THR A C 1
ATOM 836 O O . THR A 1 103 ? 1.790 -4.336 10.742 1.00 97.31 103 THR A O 1
ATOM 839 N N . GLN A 1 104 ? 2.775 -2.316 10.618 1.00 96.06 104 GLN A N 1
ATOM 840 C CA . GLN A 1 104 ? 3.183 -2.212 12.018 1.00 96.06 104 GLN A CA 1
ATOM 841 C C . GLN A 1 104 ? 2.181 -1.371 12.800 1.00 96.06 104 GLN A C 1
ATOM 843 O O . GLN A 1 104 ? 1.789 -1.730 13.904 1.00 96.06 104 GLN A O 1
ATOM 848 N N . SER A 1 105 ? 1.752 -0.250 12.222 1.00 95.19 105 SER A N 1
ATOM 849 C CA . SER A 1 105 ? 0.737 0.603 12.824 1.00 95.19 105 SER A CA 1
ATOM 850 C C . SER A 1 105 ? 0.052 1.469 11.776 1.00 95.19 105 SER A C 1
ATOM 852 O O . SER A 1 105 ? 0.593 1.781 10.713 1.00 95.19 105 SER A O 1
ATOM 854 N N . THR A 1 106 ? -1.178 1.858 12.080 1.00 96.56 106 THR A N 1
ATOM 855 C CA . THR A 1 106 ? -1.890 2.918 11.373 1.00 96.56 106 THR A CA 1
ATOM 856 C C . THR A 1 106 ? -2.479 3.838 12.425 1.00 96.56 106 THR A C 1
ATOM 858 O O . THR A 1 106 ? -3.113 3.374 13.369 1.00 96.56 106 THR A O 1
ATOM 861 N N . THR A 1 107 ? -2.248 5.139 12.290 1.00 95.75 107 THR A N 1
ATOM 862 C CA . THR A 1 107 ? -2.675 6.124 13.284 1.00 95.75 107 THR A CA 1
ATOM 863 C C . THR A 1 107 ? -3.416 7.255 12.598 1.00 95.75 107 THR A C 1
ATOM 865 O O . THR A 1 107 ? -2.888 7.868 11.672 1.00 95.75 107 THR A O 1
ATOM 868 N N . PHE A 1 108 ? -4.608 7.564 13.107 1.00 94.31 108 PHE A N 1
ATOM 869 C CA . PHE A 1 108 ? -5.365 8.764 12.774 1.00 94.31 108 PHE A CA 1
ATOM 870 C C . PHE A 1 108 ? -5.369 9.693 13.987 1.00 94.31 108 PHE A C 1
ATOM 872 O O . PHE A 1 108 ? -5.930 9.361 15.031 1.00 94.31 108 PHE A O 1
ATOM 879 N N . LEU A 1 109 ? -4.734 10.855 13.860 1.00 92.00 109 LEU A N 1
ATOM 880 C CA . LEU A 1 109 ? -4.787 11.913 14.866 1.00 92.00 109 LEU A CA 1
ATOM 881 C C . LEU A 1 109 ? -5.716 13.023 14.370 1.00 92.00 109 LEU A C 1
ATOM 883 O O . LEU A 1 109 ? -5.559 13.442 13.222 1.00 92.00 109 LEU A O 1
ATOM 887 N N . PRO A 1 110 ? -6.653 13.531 15.190 1.00 87.44 110 PRO A N 1
ATOM 888 C CA . PRO A 1 110 ? -7.506 14.648 14.793 1.00 87.44 110 PRO A CA 1
ATOM 889 C C . PRO A 1 110 ? -6.675 15.830 14.281 1.00 87.44 110 PRO A C 1
ATOM 891 O O . PRO A 1 110 ? -5.730 16.275 14.943 1.00 87.44 110 PRO A O 1
ATOM 894 N N . TYR A 1 111 ? -7.000 16.330 13.089 1.00 79.06 111 TYR A N 1
ATOM 895 C CA . TYR A 1 111 ? -6.319 17.484 12.517 1.00 79.06 111 TYR A CA 1
ATOM 896 C C . TYR A 1 111 ? -6.883 18.769 13.132 1.00 79.06 111 TYR A C 1
ATOM 898 O O . TYR A 1 111 ? -7.884 19.320 12.679 1.00 79.06 111 TYR A O 1
ATOM 906 N N . ASN A 1 112 ? -6.231 19.243 14.195 1.00 65.06 112 ASN A N 1
ATOM 907 C CA . ASN A 1 112 ? -6.632 20.443 14.929 1.00 65.06 112 ASN A CA 1
ATOM 908 C C . ASN A 1 112 ? -6.114 21.715 14.232 1.00 65.06 112 ASN A C 1
ATOM 910 O O . ASN A 1 112 ? -5.180 22.362 14.701 1.00 65.06 112 ASN A O 1
ATOM 914 N N . TYR A 1 113 ? -6.715 22.074 13.103 1.00 62.31 113 TYR A N 1
ATOM 915 C CA . TYR A 1 113 ? -6.646 23.421 12.524 1.00 62.31 113 TYR A CA 1
ATOM 916 C C . TYR A 1 113 ? -8.063 24.012 12.573 1.00 62.31 113 TYR A C 1
ATOM 918 O O . TYR A 1 113 ? -9.011 23.222 12.557 1.00 62.31 113 TYR A O 1
ATOM 926 N N . PRO A 1 114 ? -8.265 25.345 12.687 1.00 57.16 114 PRO A N 1
ATOM 927 C CA . PRO A 1 114 ? -9.607 25.922 12.667 1.00 57.16 114 PRO A CA 1
ATOM 928 C C . PRO A 1 114 ? -10.402 25.317 11.516 1.00 57.16 114 PRO A C 1
ATOM 930 O O . PRO A 1 114 ? -9.916 25.306 10.383 1.00 57.16 114 PRO A O 1
ATOM 933 N N . VAL A 1 115 ? -11.569 24.756 11.853 1.00 52.16 115 VAL A N 1
ATOM 934 C CA . VAL A 1 115 ? -12.448 24.037 10.930 1.00 52.16 115 VAL A CA 1
ATOM 935 C C . VAL A 1 115 ? -12.524 24.847 9.646 1.00 52.16 115 VAL A C 1
ATOM 937 O O . VAL A 1 115 ? -13.005 25.983 9.654 1.00 52.16 115 VAL A O 1
ATOM 940 N N . SER A 1 116 ? -11.981 24.300 8.557 1.00 49.34 116 SER A N 1
ATOM 941 C CA . SER A 1 116 ? -12.169 24.916 7.256 1.00 49.34 116 SER A CA 1
ATOM 942 C C . SER A 1 116 ? -13.673 24.994 7.046 1.00 49.34 116 SER A C 1
ATOM 944 O O . SER A 1 116 ? -14.350 23.966 7.030 1.00 49.34 116 SER A O 1
ATOM 946 N N . VAL A 1 117 ? -14.194 26.209 6.879 1.00 51.75 117 VAL A N 1
ATOM 947 C CA . VAL A 1 117 ? -15.609 26.465 6.558 1.00 51.75 117 VAL A CA 1
ATOM 948 C C . VAL A 1 117 ? -16.039 25.671 5.305 1.00 51.75 117 VAL A C 1
ATOM 950 O O . VAL A 1 117 ? -17.225 25.455 5.080 1.00 51.75 117 VAL A O 1
ATOM 953 N N . TYR A 1 118 ? -15.069 25.179 4.525 1.00 50.38 118 TYR A N 1
ATOM 954 C CA . TYR A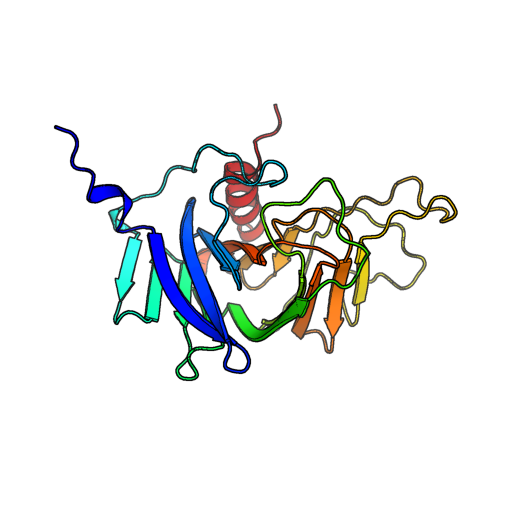 1 118 ? -15.238 24.428 3.286 1.00 50.38 118 TYR A CA 1
ATOM 955 C C . TYR A 1 118 ? -15.206 22.895 3.422 1.00 50.38 118 TYR A C 1
ATOM 957 O O . TYR A 1 118 ? -15.423 22.224 2.420 1.00 50.38 118 TYR A O 1
ATOM 965 N N . SER A 1 119 ? -14.980 22.318 4.612 1.00 53.59 119 SER A N 1
ATOM 966 C CA . SER A 1 119 ? -15.079 20.856 4.820 1.00 53.59 119 SER A CA 1
ATOM 967 C C . SER A 1 119 ? -16.042 20.478 5.959 1.00 53.59 119 SER A C 1
ATOM 969 O O . SER A 1 119 ? -15.625 19.862 6.939 1.00 53.59 119 SER A O 1
ATOM 971 N N . PRO A 1 120 ? -17.334 20.846 5.875 1.00 51.75 120 PRO A N 1
ATOM 972 C CA . PRO A 1 120 ? -18.270 20.676 6.987 1.00 51.75 120 PRO A CA 1
ATOM 973 C C . PRO A 1 120 ? -18.809 19.247 7.179 1.00 51.75 120 PRO A C 1
ATOM 975 O O . PRO A 1 120 ? -19.515 19.020 8.156 1.00 51.75 120 PRO A O 1
ATOM 978 N N . ILE A 1 121 ? -18.540 18.297 6.271 1.00 62.47 121 ILE A N 1
ATOM 979 C CA . ILE A 1 121 ? -19.222 16.985 6.286 1.00 62.47 121 ILE A CA 1
ATOM 980 C C . ILE A 1 121 ? -18.399 15.893 6.990 1.00 62.47 121 ILE A C 1
ATOM 982 O O . ILE A 1 121 ? -18.983 15.058 7.675 1.00 62.47 121 ILE A O 1
ATOM 986 N N . TYR A 1 122 ? -17.064 15.913 6.884 1.00 71.06 122 TYR A N 1
ATOM 987 C CA . TYR A 1 122 ? -16.196 14.872 7.453 1.00 71.06 122 TYR A CA 1
ATOM 988 C C . TYR A 1 122 ? -14.971 15.454 8.152 1.00 71.06 122 TYR A C 1
ATOM 990 O O . TYR A 1 122 ? -14.399 16.456 7.710 1.00 71.06 122 TYR A O 1
ATOM 998 N N . THR A 1 123 ? -14.550 14.792 9.230 1.00 82.44 123 THR A N 1
ATOM 999 C CA . THR A 1 123 ? -13.376 15.180 10.012 1.00 82.44 123 THR A CA 1
ATOM 1000 C C . THR A 1 123 ? -12.108 14.960 9.189 1.00 82.44 123 THR A C 1
ATOM 1002 O O . THR A 1 123 ? -12.008 14.016 8.402 1.00 82.44 123 THR A O 1
ATOM 1005 N N . LEU A 1 124 ? -11.127 15.847 9.356 1.00 87.94 124 LEU A N 1
ATOM 1006 C CA . LEU A 1 124 ? -9.785 15.653 8.819 1.00 87.94 124 LEU A CA 1
ATOM 1007 C C . LEU A 1 124 ? -8.879 15.063 9.894 1.00 87.94 124 LEU A C 1
ATOM 1009 O O . LEU A 1 124 ? -8.924 15.449 11.064 1.00 87.94 124 LEU A O 1
ATOM 1013 N N . TYR A 1 125 ? -8.001 14.173 9.461 1.00 91.31 125 TYR A N 1
ATOM 1014 C CA . TYR A 1 125 ? -7.022 13.515 10.302 1.00 91.31 125 TYR A CA 1
ATOM 1015 C C . TYR A 1 125 ? -5.627 13.698 9.724 1.00 91.31 125 TYR A C 1
ATOM 1017 O O . TYR A 1 125 ? -5.427 13.656 8.508 1.00 91.31 125 TYR A O 1
ATOM 1025 N N . LYS A 1 126 ? -4.646 13.835 10.612 1.00 94.25 126 LYS A N 1
ATOM 1026 C CA . LYS A 1 126 ? -3.267 13.502 10.286 1.00 94.25 126 LYS A CA 1
ATOM 1027 C C . LYS A 1 126 ? -3.134 11.982 10.335 1.00 94.25 126 LYS A C 1
ATOM 1029 O O . LYS A 1 126 ? -3.338 11.379 11.390 1.00 94.25 126 LYS A O 1
ATOM 1034 N N . LEU A 1 127 ? -2.804 11.384 9.199 1.00 96.12 127 LEU A N 1
ATOM 1035 C CA . LEU A 1 127 ? -2.647 9.945 9.023 1.00 96.12 127 LEU A CA 1
ATOM 1036 C C . LEU A 1 127 ? -1.164 9.581 8.984 1.00 96.12 127 LEU A C 1
ATOM 1038 O O . LEU A 1 127 ? -0.393 10.207 8.258 1.00 96.12 127 LEU A O 1
ATOM 1042 N N . SER A 1 128 ? -0.789 8.532 9.713 1.00 97.38 128 SER A N 1
ATOM 1043 C CA . SER A 1 128 ? 0.506 7.862 9.586 1.00 97.38 128 SER A CA 1
ATOM 1044 C C . SER A 1 128 ? 0.298 6.359 9.401 1.00 97.38 128 SER A C 1
ATOM 1046 O O . SER A 1 128 ? -0.300 5.711 10.260 1.00 97.38 128 SER A O 1
ATOM 1048 N N . LEU A 1 129 ? 0.794 5.812 8.291 1.00 98.00 129 LEU A N 1
ATOM 1049 C CA . LEU A 1 129 ? 0.831 4.377 8.002 1.00 98.00 129 LEU A CA 1
ATOM 1050 C C . LEU A 1 129 ? 2.285 3.908 8.061 1.00 98.00 129 LEU A C 1
ATOM 1052 O O . LEU A 1 129 ? 3.106 4.390 7.283 1.00 98.00 129 LEU A O 1
ATOM 1056 N N . ILE A 1 130 ? 2.587 2.960 8.948 1.00 97.94 130 ILE A N 1
ATOM 1057 C CA . ILE A 1 130 ? 3.916 2.355 9.082 1.00 97.94 130 ILE A CA 1
ATOM 1058 C C . ILE A 1 130 ? 3.822 0.876 8.726 1.00 97.94 130 ILE A C 1
ATOM 1060 O O . ILE A 1 130 ? 3.013 0.142 9.298 1.00 97.94 130 ILE A O 1
ATOM 1064 N N . TYR A 1 131 ? 4.672 0.417 7.814 1.00 97.50 131 TYR A N 1
ATOM 1065 C CA . TYR A 1 131 ? 4.783 -0.993 7.455 1.00 97.50 131 TYR A CA 1
ATOM 1066 C C . TYR A 1 131 ? 6.224 -1.395 7.163 1.00 97.50 131 TYR A C 1
ATOM 1068 O O . TYR A 1 131 ? 7.101 -0.553 6.994 1.00 97.50 131 TYR A O 1
ATOM 1076 N N . THR A 1 132 ? 6.471 -2.700 7.082 1.00 96.56 132 THR A N 1
ATOM 1077 C CA . THR A 1 132 ? 7.778 -3.250 6.721 1.00 96.56 132 THR A CA 1
ATOM 1078 C C . THR A 1 132 ? 7.717 -4.104 5.462 1.00 96.56 132 THR A C 1
ATOM 1080 O O . THR A 1 132 ? 6.738 -4.811 5.204 1.00 96.56 132 THR A O 1
ATOM 1083 N N . HIS A 1 133 ? 8.793 -4.058 4.679 1.00 93.38 133 HIS A N 1
ATOM 1084 C CA . HIS A 1 133 ? 9.077 -5.050 3.647 1.00 93.38 133 HIS A CA 1
ATOM 1085 C C . HIS A 1 133 ? 9.733 -6.274 4.278 1.00 93.38 133 HIS A C 1
ATOM 1087 O O . HIS A 1 133 ? 10.813 -6.186 4.866 1.00 93.38 133 HIS A O 1
ATOM 1093 N N . VAL A 1 134 ? 9.078 -7.433 4.161 1.00 89.88 134 VAL A N 1
ATOM 1094 C CA . VAL A 1 134 ? 9.589 -8.677 4.762 1.00 89.88 134 VAL A CA 1
ATOM 1095 C C . VAL A 1 134 ? 10.822 -9.174 4.009 1.00 89.88 134 VAL A C 1
ATOM 1097 O O . VAL A 1 134 ? 11.803 -9.593 4.625 1.00 89.88 134 VAL A O 1
ATOM 1100 N N . GLN A 1 135 ? 10.806 -9.089 2.676 1.00 89.19 135 GLN A N 1
ATOM 1101 C CA . GLN A 1 135 ? 11.969 -9.392 1.849 1.00 89.19 135 GLN A CA 1
ATOM 1102 C C . GLN A 1 135 ? 12.799 -8.132 1.603 1.00 89.19 135 GLN A C 1
ATOM 1104 O O . GLN A 1 135 ? 12.257 -7.094 1.230 1.00 89.19 135 GLN A O 1
ATOM 1109 N N . ASN A 1 136 ? 14.123 -8.252 1.737 1.00 86.12 136 ASN A N 1
ATOM 1110 C CA . ASN A 1 136 ? 15.045 -7.208 1.296 1.00 86.12 136 ASN A CA 1
ATOM 1111 C C . ASN A 1 136 ? 14.857 -6.940 -0.198 1.00 86.12 136 ASN A C 1
ATOM 1113 O O . ASN A 1 136 ? 14.688 -7.868 -0.992 1.00 86.12 136 ASN A O 1
ATOM 1117 N N . GLY A 1 137 ? 14.978 -5.682 -0.584 1.00 85.75 137 GLY A N 1
ATOM 1118 C CA . GLY A 1 137 ? 14.960 -5.302 -1.976 1.00 85.75 137 GLY A CA 1
ATOM 1119 C C . GLY A 1 137 ? 15.155 -3.812 -2.135 1.00 85.75 137 GLY A C 1
ATOM 1120 O O . GLY A 1 137 ? 15.476 -3.089 -1.194 1.00 85.75 137 GLY A O 1
ATOM 1121 N N . TYR A 1 138 ? 14.985 -3.389 -3.371 1.00 86.81 138 TYR A N 1
ATOM 1122 C CA . TYR A 1 138 ? 15.147 -2.021 -3.798 1.00 86.81 138 TYR A CA 1
ATOM 1123 C C . TYR A 1 138 ? 13.816 -1.431 -4.236 1.00 86.81 138 TYR A C 1
ATOM 1125 O O . TYR A 1 138 ? 12.980 -2.128 -4.822 1.00 86.81 138 TYR A O 1
ATOM 1133 N N . LEU A 1 139 ? 13.655 -0.143 -3.948 1.00 88.38 139 LEU A N 1
ATOM 1134 C CA . LEU A 1 139 ? 12.480 0.656 -4.255 1.00 88.38 139 LEU A CA 1
ATOM 1135 C C . LEU A 1 139 ? 12.836 1.704 -5.313 1.00 88.38 139 LEU A C 1
ATOM 1137 O O . LEU A 1 139 ? 13.838 2.407 -5.176 1.00 88.38 139 LEU A O 1
ATOM 1141 N N . TYR A 1 140 ? 12.004 1.809 -6.348 1.00 88.69 140 TYR A N 1
ATOM 1142 C CA . TYR A 1 140 ? 12.164 2.742 -7.467 1.00 88.69 140 TYR A CA 1
ATOM 1143 C C . TYR A 1 140 ? 10.852 3.475 -7.750 1.00 88.69 140 TYR A C 1
ATOM 1145 O O . TYR A 1 140 ? 9.788 2.874 -7.629 1.00 88.69 140 TYR A O 1
ATOM 1153 N N . GLY A 1 141 ? 10.912 4.736 -8.185 1.00 90.81 141 GLY A N 1
ATOM 1154 C CA . GLY A 1 141 ? 9.732 5.538 -8.526 1.00 90.81 141 GLY A CA 1
ATOM 1155 C C . GLY A 1 141 ? 9.727 6.871 -7.786 1.00 90.81 141 GLY A C 1
ATOM 1156 O O . GLY A 1 141 ? 10.733 7.567 -7.780 1.00 90.81 141 GLY A O 1
ATOM 1157 N N . LEU A 1 142 ? 8.594 7.212 -7.175 1.00 91.50 142 LEU A N 1
ATOM 1158 C CA . LEU A 1 142 ? 8.336 8.420 -6.382 1.00 91.50 142 LEU A CA 1
ATOM 1159 C C . LEU A 1 142 ? 8.359 9.746 -7.159 1.00 91.50 142 LEU A C 1
ATOM 1161 O O . LEU A 1 142 ? 8.132 10.805 -6.574 1.00 91.50 142 LEU A O 1
ATOM 1165 N N . GLY A 1 143 ? 8.552 9.696 -8.476 1.00 88.88 143 GLY A N 1
ATOM 1166 C CA . GLY A 1 143 ? 8.591 10.855 -9.361 1.00 88.88 143 GLY A CA 1
ATOM 1167 C C . GLY A 1 143 ? 10.019 11.306 -9.666 1.00 88.88 143 GLY A C 1
ATOM 1168 O O . GLY A 1 143 ? 10.931 10.487 -9.757 1.00 88.88 143 GLY A O 1
ATOM 1169 N N . GLN A 1 144 ? 10.205 12.604 -9.875 1.00 84.81 144 GLN A N 1
ATOM 1170 C CA . GLN A 1 144 ? 11.484 13.205 -10.236 1.00 84.81 144 GLN A CA 1
ATOM 1171 C C . GLN A 1 144 ? 11.890 14.201 -9.161 1.00 84.81 144 GLN A C 1
ATOM 1173 O O . GLN A 1 144 ? 11.140 15.126 -8.874 1.00 84.81 144 GLN A O 1
ATOM 1178 N N . HIS A 1 145 ? 13.087 14.033 -8.604 1.00 79.31 145 HIS A N 1
ATOM 1179 C CA . HIS A 1 145 ? 13.569 14.898 -7.533 1.00 79.31 145 HIS A CA 1
ATOM 1180 C C . HIS A 1 145 ? 15.043 15.240 -7.717 1.00 79.31 145 HIS A C 1
ATOM 1182 O O . HIS A 1 145 ? 15.885 14.350 -7.865 1.00 79.31 145 HIS A O 1
ATOM 1188 N N . HIS A 1 146 ? 15.362 16.527 -7.672 1.00 71.88 146 HIS A N 1
ATOM 1189 C CA . HIS A 1 146 ? 16.712 17.062 -7.712 1.00 71.88 146 HIS A CA 1
ATOM 1190 C C . HIS A 1 146 ? 17.273 17.101 -6.294 1.00 71.88 146 HIS A C 1
ATOM 1192 O O . HIS A 1 146 ? 17.243 18.116 -5.604 1.00 71.88 146 HIS A O 1
ATOM 1198 N N . TYR A 1 147 ? 17.832 15.986 -5.846 1.00 65.38 147 TYR A N 1
ATOM 1199 C CA . TYR A 1 147 ? 18.577 15.966 -4.595 1.00 65.38 147 TYR A CA 1
ATOM 1200 C C . TYR A 1 147 ? 20.080 16.079 -4.857 1.00 65.38 147 TYR A C 1
ATOM 1202 O O . TYR A 1 147 ? 20.636 15.389 -5.711 1.00 65.38 147 TYR A O 1
ATOM 1210 N N . GLY A 1 148 ? 20.761 16.941 -4.098 1.00 49.56 148 GLY A N 1
ATOM 1211 C CA . GLY A 1 148 ? 22.220 17.030 -4.117 1.00 49.56 148 GLY A CA 1
ATOM 1212 C C . GLY A 1 148 ? 22.872 15.780 -3.517 1.00 49.56 148 GLY A C 1
ATOM 1213 O O . GLY A 1 148 ? 22.429 15.318 -2.473 1.00 49.56 148 GLY A O 1
ATOM 1214 N N . HIS A 1 149 ? 23.914 15.271 -4.187 1.00 49.66 149 HIS A N 1
ATOM 1215 C CA . HIS A 1 149 ? 24.970 14.303 -3.805 1.00 49.66 149 HIS A CA 1
ATOM 1216 C C . HIS A 1 149 ? 24.653 13.011 -3.004 1.00 49.66 149 HIS A C 1
ATOM 1218 O O . HIS A 1 149 ? 25.485 12.110 -3.039 1.00 49.66 149 HIS A O 1
ATOM 1224 N N . ASN A 1 150 ? 23.495 12.858 -2.355 1.00 50.62 150 ASN A N 1
ATOM 1225 C CA . ASN A 1 150 ? 23.184 11.761 -1.425 1.00 50.62 150 ASN A CA 1
ATOM 1226 C C . ASN A 1 150 ? 21.898 10.987 -1.767 1.00 50.62 150 ASN A C 1
ATOM 1228 O O . ASN A 1 150 ? 21.495 10.115 -0.999 1.00 50.62 150 ASN A O 1
ATOM 1232 N N . LEU A 1 151 ? 21.261 11.253 -2.915 1.00 54.53 151 LEU A N 1
ATOM 1233 C CA . LEU A 1 151 ? 20.282 10.317 -3.470 1.00 54.53 151 LEU A CA 1
ATOM 1234 C C . LEU A 1 151 ? 21.019 9.220 -4.235 1.00 54.53 151 LEU A C 1
ATOM 1236 O O . LEU A 1 151 ? 21.236 9.307 -5.442 1.00 54.53 151 LEU A O 1
ATOM 1240 N N . THR A 1 152 ? 21.420 8.170 -3.533 1.00 55.59 152 THR A N 1
ATOM 1241 C CA . THR A 1 152 ? 21.667 6.897 -4.204 1.00 55.59 152 THR A CA 1
ATOM 1242 C C . THR A 1 152 ? 20.320 6.229 -4.408 1.00 55.59 152 THR A C 1
ATOM 1244 O O . THR A 1 152 ? 19.621 5.957 -3.438 1.00 55.59 152 THR A O 1
ATOM 1247 N N . LEU A 1 153 ? 19.943 5.977 -5.664 1.00 60.09 153 LEU A N 1
ATOM 1248 C CA . LEU A 1 153 ? 19.015 4.888 -5.935 1.00 60.09 153 LEU A CA 1
ATOM 1249 C C . LEU A 1 153 ? 19.796 3.593 -5.707 1.00 60.09 153 LEU A C 1
ATOM 1251 O O . LEU A 1 153 ? 20.900 3.455 -6.244 1.00 60.09 153 LEU A O 1
ATOM 1255 N N . PRO A 1 154 ? 19.262 2.654 -4.926 1.00 66.94 154 PRO A N 1
ATOM 1256 C CA . PRO A 1 154 ? 17.911 2.620 -4.361 1.00 66.94 154 PRO A CA 1
ATOM 1257 C C . PRO A 1 154 ? 17.773 3.374 -3.030 1.00 66.94 154 PRO A C 1
ATOM 1259 O O . PRO A 1 154 ? 18.754 3.562 -2.322 1.00 66.94 154 PRO A O 1
ATOM 1262 N N . TYR A 1 155 ? 16.554 3.812 -2.693 1.00 68.19 155 TYR A N 1
ATOM 1263 C CA . TYR A 1 155 ? 16.314 4.643 -1.507 1.00 68.19 155 TYR A CA 1
ATOM 1264 C C . TYR A 1 155 ? 16.685 3.917 -0.204 1.00 68.19 155 TYR A C 1
ATOM 1266 O O . TYR A 1 155 ? 16.028 2.954 0.187 1.00 68.19 155 TYR A O 1
ATOM 1274 N N . HIS A 1 156 ? 17.705 4.434 0.481 1.00 72.19 156 HIS A N 1
ATOM 1275 C CA . HIS A 1 156 ? 18.206 3.956 1.769 1.00 72.19 156 HIS A CA 1
ATOM 1276 C C . HIS A 1 156 ? 18.112 5.084 2.796 1.00 72.19 156 HIS A C 1
ATOM 1278 O O . HIS A 1 156 ? 18.625 6.170 2.534 1.00 72.19 156 HIS A O 1
ATOM 1284 N N . ASN A 1 157 ? 17.476 4.846 3.950 1.00 79.81 157 ASN A N 1
ATOM 1285 C CA . ASN A 1 157 ? 17.301 5.853 5.015 1.00 79.81 157 ASN A CA 1
ATOM 1286 C C . ASN A 1 157 ? 16.891 7.242 4.481 1.00 79.81 157 ASN A C 1
ATOM 1288 O O . ASN A 1 157 ? 17.599 8.236 4.645 1.00 79.81 157 ASN A O 1
ATOM 1292 N N . PHE A 1 158 ? 15.765 7.280 3.776 1.00 84.31 158 PHE A N 1
ATOM 1293 C CA . PHE A 1 158 ? 15.362 8.381 2.910 1.00 84.31 158 PHE A CA 1
ATOM 1294 C C . PHE A 1 158 ? 14.154 9.135 3.477 1.00 84.31 158 PHE A C 1
ATOM 1296 O O . PHE A 1 158 ? 13.243 8.512 4.009 1.00 84.31 158 PHE A O 1
ATOM 1303 N N . HIS A 1 159 ? 14.129 10.461 3.330 1.00 88.00 159 HIS A N 1
ATOM 1304 C CA . HIS A 1 159 ? 12.988 11.308 3.682 1.00 88.00 159 HIS A CA 1
ATOM 1305 C C . HIS A 1 159 ? 12.584 12.165 2.479 1.00 88.00 159 HIS A C 1
ATOM 1307 O O . HIS A 1 159 ? 13.366 12.998 2.014 1.00 88.00 159 HIS A O 1
ATOM 1313 N N . LEU A 1 160 ? 11.351 11.979 2.008 1.00 88.00 160 LEU A N 1
ATOM 1314 C CA . LEU A 1 160 ? 10.736 12.734 0.922 1.00 88.00 160 LEU A CA 1
ATOM 1315 C C . LEU A 1 160 ? 9.520 13.504 1.445 1.00 88.00 160 LEU A C 1
ATOM 1317 O O . LEU A 1 160 ? 8.454 12.910 1.620 1.00 88.00 160 LEU A O 1
ATOM 1321 N N . PRO A 1 161 ? 9.641 14.814 1.701 1.00 88.38 161 PRO A N 1
ATOM 1322 C CA . PRO A 1 161 ? 8.505 15.629 2.100 1.00 88.38 161 PRO A CA 1
ATOM 1323 C C . PRO A 1 161 ? 7.636 15.992 0.888 1.00 88.38 161 PRO A C 1
ATOM 1325 O O . PRO A 1 161 ? 8.133 16.444 -0.141 1.00 88.38 161 PRO A O 1
ATOM 1328 N N . PHE A 1 162 ? 6.318 15.872 1.036 1.00 87.06 162 PHE A N 1
ATOM 1329 C CA . PHE A 1 162 ? 5.336 16.362 0.068 1.00 87.06 162 PHE A CA 1
ATOM 1330 C C . PHE A 1 162 ? 4.889 17.748 0.515 1.00 87.06 162 PHE A C 1
ATOM 1332 O O . PHE A 1 162 ? 3.909 17.893 1.246 1.00 87.06 162 PHE A O 1
ATOM 1339 N N . VAL A 1 163 ? 5.642 18.780 0.155 1.00 79.31 163 VAL A N 1
ATOM 1340 C CA . VA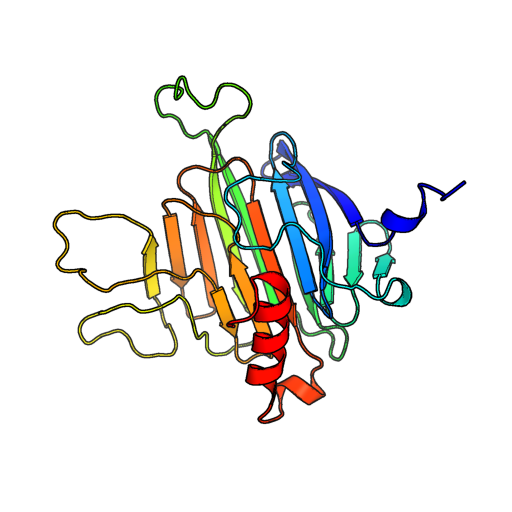L A 1 163 ? 5.330 20.161 0.536 1.00 79.31 163 VAL A CA 1
ATOM 1341 C C . VAL A 1 163 ? 5.550 21.095 -0.639 1.00 79.31 163 VAL A C 1
ATOM 1343 O O . VAL A 1 163 ? 6.508 20.952 -1.393 1.00 79.31 163 VAL A O 1
ATOM 1346 N N . PHE A 1 164 ? 4.671 22.083 -0.780 1.00 70.75 164 PHE A N 1
ATOM 1347 C CA . PHE A 1 164 ? 4.940 23.215 -1.653 1.00 70.75 164 PHE A CA 1
ATOM 1348 C C . PHE A 1 164 ? 5.847 24.200 -0.913 1.00 70.75 164 PHE A C 1
ATOM 1350 O O . PHE A 1 164 ? 5.522 24.630 0.195 1.00 70.75 164 PHE A O 1
ATOM 1357 N N . SER A 1 165 ? 6.961 24.588 -1.528 1.00 60.31 165 SER A N 1
ATOM 1358 C CA . SER A 1 165 ? 7.799 25.676 -1.033 1.00 60.31 165 SER A CA 1
ATOM 1359 C C . SER A 1 165 ? 7.984 26.708 -2.135 1.00 60.31 165 SER A C 1
ATOM 1361 O O . SER A 1 165 ? 8.613 26.434 -3.152 1.00 60.31 165 SER A O 1
ATOM 1363 N N . SER A 1 166 ? 7.451 27.911 -1.923 1.00 57.69 166 SER A N 1
ATOM 1364 C CA . SER A 1 166 ? 7.614 29.045 -2.843 1.00 57.69 166 SER A CA 1
ATOM 1365 C C . SER A 1 166 ? 9.043 29.597 -2.880 1.00 57.69 166 SER A C 1
ATOM 1367 O O . SER A 1 166 ? 9.350 30.436 -3.724 1.00 57.69 166 SER A O 1
ATOM 1369 N N . THR A 1 167 ? 9.905 29.161 -1.957 1.00 53.22 167 THR A N 1
ATOM 1370 C CA . THR A 1 167 ? 11.284 29.639 -1.794 1.00 53.22 167 THR A CA 1
ATOM 1371 C C . THR A 1 167 ? 12.330 28.547 -1.993 1.00 53.22 167 THR A C 1
ATOM 1373 O O . THR A 1 167 ? 13.524 28.850 -2.004 1.00 53.22 167 THR A O 1
ATOM 1376 N N . ALA A 1 168 ? 11.922 27.284 -2.145 1.00 55.62 168 ALA A N 1
ATOM 1377 C CA . ALA A 1 168 ? 12.861 26.221 -2.460 1.00 55.62 168 ALA A CA 1
ATOM 1378 C C . ALA A 1 168 ? 13.318 26.362 -3.924 1.00 55.62 168 ALA A C 1
ATOM 1380 O O . ALA A 1 168 ? 12.509 26.705 -4.787 1.00 55.62 168 ALA A O 1
ATOM 1381 N N . PRO A 1 169 ? 14.589 26.071 -4.248 1.00 50.12 169 PRO A N 1
ATOM 1382 C CA . PRO A 1 169 ? 15.099 26.102 -5.622 1.00 50.12 169 PRO A CA 1
ATOM 1383 C C . PRO A 1 169 ? 14.530 24.968 -6.510 1.00 50.12 169 PRO A C 1
ATOM 1385 O O . PRO A 1 169 ? 15.120 24.617 -7.526 1.00 50.12 169 PRO A O 1
ATOM 1388 N N . THR A 1 170 ? 13.379 24.396 -6.146 1.00 54.34 170 THR A N 1
ATOM 1389 C CA . THR A 1 170 ? 12.764 23.164 -6.660 1.00 54.34 170 THR A CA 1
ATOM 1390 C C . THR A 1 170 ? 11.896 23.401 -7.895 1.00 54.34 170 THR A C 1
ATOM 1392 O O . THR A 1 170 ? 10.858 22.759 -8.066 1.00 54.34 170 THR A O 1
ATOM 1395 N N . ASN A 1 171 ? 12.294 24.321 -8.779 1.00 57.50 171 ASN A N 1
ATOM 1396 C CA . ASN A 1 171 ? 11.718 24.355 -10.121 1.00 57.50 171 ASN A CA 1
ATOM 1397 C C . ASN A 1 171 ? 12.081 23.027 -10.810 1.00 57.50 171 ASN A C 1
ATOM 1399 O O . ASN A 1 171 ? 13.205 22.868 -11.277 1.00 57.50 171 ASN A O 1
ATOM 1403 N N . GLY A 1 172 ? 11.146 22.071 -10.844 1.00 65.44 172 GLY A N 1
ATOM 1404 C CA . GLY A 1 172 ? 11.305 20.785 -11.531 1.00 65.44 172 GLY A CA 1
ATOM 1405 C C . GLY A 1 172 ? 11.206 19.521 -10.667 1.00 65.44 172 GLY A C 1
ATOM 1406 O O . GLY A 1 172 ? 11.296 18.437 -11.237 1.00 65.44 172 GLY A O 1
ATOM 1407 N N . ASP A 1 173 ? 11.002 19.621 -9.349 1.00 78.25 173 ASP A N 1
ATOM 1408 C CA . ASP A 1 173 ? 10.686 18.442 -8.523 1.00 78.25 173 ASP A CA 1
ATOM 1409 C C . ASP A 1 173 ? 9.203 18.086 -8.643 1.00 78.25 173 ASP A C 1
ATOM 1411 O O . ASP A 1 173 ? 8.323 18.936 -8.500 1.00 78.25 173 ASP A O 1
ATOM 1415 N N . ILE A 1 174 ? 8.921 16.814 -8.907 1.00 83.62 174 ILE A N 1
ATOM 1416 C CA . ILE A 1 174 ? 7.577 16.276 -9.093 1.00 83.62 174 ILE A CA 1
ATOM 1417 C C . ILE A 1 174 ? 7.468 15.006 -8.262 1.00 83.62 174 ILE A C 1
ATOM 1419 O O . ILE A 1 174 ? 8.084 13.990 -8.578 1.00 83.62 174 ILE A O 1
ATOM 1423 N N . THR A 1 175 ? 6.632 15.039 -7.226 1.00 86.94 175 THR A N 1
ATOM 1424 C CA . THR A 1 175 ? 6.263 13.828 -6.488 1.00 86.94 175 THR A CA 1
ATOM 1425 C C . THR A 1 175 ? 5.165 13.091 -7.241 1.00 86.94 175 THR A C 1
ATOM 1427 O O . THR A 1 175 ? 4.074 13.626 -7.426 1.00 86.94 175 THR A O 1
ATOM 1430 N N . ILE A 1 176 ? 5.428 11.840 -7.609 1.00 91.88 176 ILE A N 1
ATOM 1431 C CA . ILE A 1 176 ? 4.403 10.891 -8.054 1.00 91.88 176 ILE A CA 1
ATOM 1432 C C . ILE A 1 176 ? 4.438 9.753 -7.039 1.00 91.88 176 ILE A C 1
ATOM 1434 O O . ILE A 1 176 ? 5.405 8.999 -7.064 1.00 91.88 176 ILE A O 1
ATOM 1438 N N . PRO A 1 177 ? 3.460 9.616 -6.127 1.00 94.06 177 PRO A N 1
ATOM 1439 C CA . PRO A 1 177 ? 3.581 8.764 -4.944 1.00 94.06 177 PRO A CA 1
ATOM 1440 C C . PRO A 1 177 ? 3.302 7.278 -5.261 1.00 94.06 177 PRO A C 1
ATOM 1442 O O . PRO A 1 177 ? 2.507 6.596 -4.619 1.00 94.06 177 PRO A O 1
ATOM 1445 N N . TRP A 1 178 ? 3.988 6.792 -6.290 1.00 95.56 178 TRP A N 1
ATOM 1446 C CA . TRP A 1 178 ? 3.984 5.451 -6.848 1.00 95.56 178 TRP A CA 1
ATOM 1447 C C . TRP A 1 178 ? 5.400 4.896 -6.784 1.00 95.56 178 TRP A C 1
ATOM 1449 O O . TRP A 1 178 ? 6.349 5.569 -7.192 1.00 95.56 178 TRP A O 1
ATOM 1459 N N . TYR A 1 179 ? 5.556 3.659 -6.332 1.00 94.75 179 TYR A N 1
ATOM 1460 C CA . TYR A 1 179 ? 6.836 2.977 -6.414 1.00 94.75 179 TYR A CA 1
ATOM 1461 C C . TYR A 1 179 ? 6.695 1.501 -6.771 1.00 94.75 179 TYR A C 1
ATOM 1463 O O . TYR A 1 179 ? 5.663 0.873 -6.547 1.00 94.75 179 TYR A O 1
ATOM 1471 N N . ILE A 1 180 ? 7.785 0.934 -7.279 1.00 94.25 180 ILE A N 1
ATOM 1472 C CA . ILE A 1 180 ? 7.953 -0.492 -7.547 1.00 94.25 180 ILE A CA 1
ATOM 1473 C C . ILE A 1 180 ? 9.042 -1.030 -6.628 1.00 94.25 180 ILE A C 1
ATOM 1475 O O . ILE A 1 180 ? 10.103 -0.420 -6.483 1.00 94.25 180 ILE A O 1
ATOM 1479 N N . HIS A 1 181 ? 8.787 -2.191 -6.033 1.00 92.81 181 HIS A N 1
ATOM 1480 C CA . HIS A 1 181 ? 9.764 -2.917 -5.240 1.00 92.81 181 HIS A CA 1
ATOM 1481 C C . HIS A 1 181 ? 10.235 -4.173 -5.979 1.00 92.81 181 HIS A C 1
ATOM 1483 O O . HIS A 1 181 ? 9.440 -4.930 -6.541 1.00 92.81 181 HIS A O 1
ATOM 1489 N N . THR A 1 182 ? 11.540 -4.435 -5.936 1.00 90.94 182 THR A N 1
ATOM 1490 C CA . THR A 1 182 ? 12.177 -5.579 -6.632 1.00 90.94 182 THR A CA 1
ATOM 1491 C C . THR A 1 182 ? 11.683 -6.963 -6.217 1.00 90.94 182 THR A C 1
ATOM 1493 O O . THR A 1 182 ? 11.920 -7.922 -6.942 1.00 90.94 182 THR A O 1
ATOM 1496 N N . SER A 1 183 ? 10.957 -7.097 -5.103 1.00 91.62 183 SER A N 1
ATOM 1497 C CA . SER A 1 183 ? 10.290 -8.363 -4.761 1.00 91.62 183 SER A CA 1
ATOM 1498 C C . SER A 1 183 ? 9.063 -8.667 -5.637 1.00 91.62 183 SER A C 1
ATOM 1500 O O . SER A 1 183 ? 8.461 -9.732 -5.492 1.00 91.62 183 SER A O 1
ATOM 1502 N N . GLY A 1 184 ? 8.705 -7.783 -6.577 1.00 93.12 184 GLY A N 1
ATOM 1503 C CA . GLY A 1 184 ? 7.669 -8.021 -7.583 1.00 93.12 184 GLY A CA 1
ATOM 1504 C C . GLY A 1 184 ? 6.300 -7.472 -7.190 1.00 93.12 184 GLY A C 1
ATOM 1505 O O . GLY A 1 184 ? 5.289 -8.156 -7.349 1.00 93.12 184 GLY A O 1
ATOM 1506 N N . PHE A 1 185 ? 6.254 -6.257 -6.649 1.00 95.81 185 PHE A N 1
ATOM 1507 C CA . PHE A 1 185 ? 4.998 -5.548 -6.410 1.00 95.81 185 PHE A CA 1
ATOM 1508 C C . PHE A 1 185 ? 5.173 -4.044 -6.629 1.00 95.81 185 PHE A C 1
ATOM 1510 O O . PHE A 1 185 ? 6.294 -3.528 -6.601 1.00 95.81 185 PHE A O 1
ATOM 1517 N N . GLY A 1 186 ? 4.061 -3.355 -6.856 1.00 96.81 186 GLY A N 1
ATOM 1518 C CA . GLY A 1 186 ? 4.007 -1.902 -6.936 1.00 96.81 186 GLY A CA 1
ATOM 1519 C C . GLY A 1 186 ? 2.977 -1.338 -5.967 1.00 96.81 186 GLY A C 1
ATOM 1520 O O . GLY A 1 186 ? 1.974 -1.989 -5.684 1.00 96.81 186 GLY A O 1
ATOM 1521 N N . PHE A 1 187 ? 3.244 -0.149 -5.439 1.00 97.75 187 PHE A N 1
ATOM 1522 C CA . PHE A 1 187 ? 2.444 0.513 -4.415 1.00 97.75 187 PHE A CA 1
ATOM 1523 C C . PHE A 1 187 ? 2.179 1.964 -4.813 1.00 97.75 187 PHE A C 1
ATOM 1525 O O . PHE A 1 187 ? 3.115 2.728 -5.057 1.00 97.75 187 PHE A O 1
ATOM 1532 N N . LEU A 1 188 ? 0.905 2.345 -4.844 1.00 97.94 188 LEU A N 1
ATOM 1533 C CA . LEU A 1 188 ? 0.434 3.707 -5.056 1.00 97.94 188 LEU A CA 1
ATOM 1534 C C . LEU A 1 188 ? -0.208 4.215 -3.765 1.00 97.94 188 LEU A C 1
ATOM 1536 O O . LEU A 1 188 ? -1.221 3.683 -3.308 1.00 97.94 188 LEU A O 1
ATOM 1540 N N . TRP A 1 189 ? 0.339 5.293 -3.218 1.00 97.31 189 TRP A N 1
ATOM 1541 C CA . TRP A 1 189 ? -0.347 6.097 -2.218 1.00 97.31 189 TRP A CA 1
ATOM 1542 C C . TRP A 1 189 ? -1.365 6.987 -2.931 1.00 97.31 189 TRP A C 1
ATOM 1544 O O . TRP A 1 189 ? -1.024 8.005 -3.532 1.00 97.31 189 TRP A O 1
ATOM 1554 N N . ASN A 1 190 ? -2.629 6.574 -2.907 1.00 95.75 190 ASN A N 1
ATOM 1555 C CA . ASN A 1 190 ? -3.704 7.204 -3.668 1.00 95.75 190 ASN A CA 1
ATOM 1556 C C . ASN A 1 190 ? -4.320 8.378 -2.893 1.00 95.75 190 ASN A C 1
ATOM 1558 O O . ASN A 1 190 ? -5.541 8.505 -2.785 1.00 95.75 190 ASN A O 1
ATOM 1562 N N . GLN A 1 191 ? -3.469 9.227 -2.312 1.00 90.81 191 GLN A N 1
ATOM 1563 C CA . GLN A 1 191 ? -3.912 10.438 -1.633 1.00 90.81 191 GLN A CA 1
ATOM 1564 C C . GLN A 1 191 ? -3.127 11.654 -2.114 1.00 90.81 191 GLN A C 1
ATOM 1566 O O . GLN A 1 191 ? -1.893 11.631 -2.096 1.00 90.81 191 GLN A O 1
ATOM 1571 N N . PRO A 1 192 ? -3.822 12.738 -2.487 1.00 87.12 192 PRO A N 1
ATOM 1572 C CA . PRO A 1 192 ? -3.194 14.027 -2.695 1.00 87.12 192 PRO A CA 1
ATOM 1573 C C . PRO A 1 192 ? -2.963 14.729 -1.352 1.00 87.12 192 PRO A C 1
ATOM 1575 O O . PRO A 1 192 ? -3.510 14.354 -0.314 1.00 87.12 192 PRO A O 1
ATOM 1578 N N . GLY A 1 193 ? -2.205 15.818 -1.399 1.00 87.31 193 GLY A N 1
ATOM 1579 C CA . GLY A 1 193 ? -1.998 16.701 -0.258 1.00 87.31 193 GLY A CA 1
ATOM 1580 C C . GLY A 1 193 ? -0.606 16.588 0.346 1.00 87.31 193 GLY A C 1
ATOM 1581 O O . GLY A 1 193 ? 0.261 15.859 -0.135 1.00 87.31 193 GLY A O 1
ATOM 1582 N N . TYR A 1 194 ? -0.381 17.385 1.389 1.00 91.06 194 TYR A N 1
ATOM 1583 C CA . TYR A 1 194 ? 0.922 17.453 2.037 1.00 91.06 194 TYR A CA 1
ATOM 1584 C C . TYR A 1 194 ? 1.167 16.282 2.978 1.00 91.06 194 TYR A C 1
ATOM 1586 O O . TYR A 1 194 ? 0.236 15.730 3.568 1.00 91.06 194 TYR A O 1
ATOM 1594 N N . GLY A 1 195 ? 2.437 15.948 3.173 1.00 93.19 195 GLY A N 1
ATOM 1595 C CA . GLY A 1 195 ? 2.813 14.733 3.874 1.00 93.19 195 GLY A CA 1
ATOM 1596 C C . GLY A 1 195 ? 4.290 14.399 3.747 1.00 93.19 195 GLY A C 1
ATOM 1597 O O . GLY A 1 195 ? 5.116 15.284 3.517 1.00 93.19 195 GLY A O 1
ATOM 1598 N N . SER A 1 196 ? 4.612 13.118 3.887 1.00 94.06 196 SER A N 1
ATOM 1599 C CA . SER A 1 196 ? 5.948 12.594 3.617 1.00 94.06 196 SER A CA 1
ATOM 1600 C C . SER A 1 196 ? 5.934 11.106 3.287 1.00 94.06 196 SER A C 1
ATOM 1602 O O . SER A 1 196 ? 5.000 10.377 3.638 1.00 94.06 196 SER A O 1
ATOM 1604 N N . PHE A 1 197 ? 7.010 10.673 2.640 1.00 94.12 197 PHE A N 1
ATOM 1605 C CA . PHE A 1 197 ? 7.422 9.286 2.517 1.00 94.12 197 PHE A CA 1
ATOM 1606 C C . PHE A 1 197 ? 8.797 9.111 3.154 1.00 94.12 197 PHE A C 1
ATOM 1608 O O . PHE A 1 197 ? 9.757 9.791 2.789 1.00 94.12 197 PHE A O 1
ATOM 1615 N N . ASP A 1 198 ? 8.890 8.183 4.093 1.00 93.06 198 ASP A N 1
ATOM 1616 C CA . ASP A 1 198 ? 10.087 7.930 4.875 1.00 93.06 198 ASP A CA 1
ATOM 1617 C C . ASP A 1 198 ? 10.488 6.456 4.757 1.00 93.06 198 ASP A C 1
ATOM 1619 O O . ASP A 1 198 ? 9.658 5.565 4.936 1.00 93.06 198 ASP A O 1
ATOM 1623 N N . VAL A 1 199 ? 11.771 6.199 4.513 1.00 90.62 199 VAL A N 1
ATOM 1624 C CA . VAL A 1 199 ? 12.399 4.874 4.570 1.00 90.62 199 VAL A CA 1
ATOM 1625 C C . VAL A 1 199 ? 13.350 4.861 5.757 1.00 90.62 199 VAL A C 1
ATOM 1627 O O . VAL A 1 199 ? 14.224 5.720 5.852 1.00 90.62 199 VAL A O 1
ATOM 1630 N N . LYS A 1 200 ? 13.227 3.875 6.645 1.00 88.06 200 LYS A N 1
ATOM 1631 C CA . LYS A 1 200 ? 14.116 3.663 7.792 1.00 88.06 200 LYS A CA 1
ATOM 1632 C C . LYS A 1 200 ? 14.653 2.238 7.794 1.00 88.06 200 LYS A C 1
ATOM 1634 O O . LYS A 1 200 ? 13.915 1.275 7.576 1.00 88.06 200 LYS A O 1
ATOM 1639 N N . ASN A 1 201 ? 15.948 2.099 8.069 1.00 83.88 201 ASN A N 1
ATOM 1640 C CA . ASN A 1 201 ? 16.661 0.819 8.130 1.00 83.88 201 ASN A CA 1
ATOM 1641 C C . ASN A 1 201 ? 16.421 -0.066 6.889 1.00 83.88 201 ASN A C 1
ATOM 1643 O O . ASN A 1 201 ? 16.349 -1.288 7.001 1.00 83.88 201 ASN A O 1
ATOM 1647 N N . ASP A 1 202 ? 16.228 0.566 5.727 1.00 77.62 202 ASP A N 1
ATOM 1648 C CA . ASP A 1 202 ? 15.996 -0.054 4.411 1.00 77.62 202 ASP A CA 1
ATOM 1649 C C . ASP A 1 202 ? 14.761 -0.962 4.286 1.00 77.62 202 ASP A C 1
ATOM 1651 O O . ASP A 1 202 ? 14.584 -1.630 3.267 1.00 77.62 202 ASP A O 1
ATOM 1655 N N . LYS A 1 203 ? 13.901 -1.016 5.309 1.00 83.62 203 LYS A N 1
ATOM 1656 C CA . LYS A 1 203 ? 12.751 -1.934 5.346 1.00 83.62 203 LYS A CA 1
ATOM 1657 C C . LYS A 1 203 ? 11.486 -1.328 5.907 1.00 83.62 203 LYS A C 1
ATOM 1659 O O . LYS A 1 203 ? 10.408 -1.745 5.495 1.00 83.62 203 LYS A O 1
ATOM 1664 N N . GLU A 1 204 ? 11.606 -0.431 6.878 1.00 93.19 204 GLU A N 1
ATOM 1665 C CA . GLU A 1 204 ? 10.461 0.247 7.467 1.00 93.19 204 GLU A CA 1
ATOM 1666 C C . GLU A 1 204 ? 10.106 1.443 6.596 1.00 93.19 204 GLU A C 1
ATOM 1668 O O . GLU A 1 204 ? 10.949 2.290 6.305 1.00 93.19 204 GLU A O 1
ATOM 1673 N N . ILE A 1 205 ? 8.852 1.488 6.176 1.00 95.44 205 ILE A N 1
ATOM 1674 C CA . ILE A 1 205 ? 8.292 2.554 5.370 1.00 95.44 205 ILE A CA 1
ATOM 1675 C C . ILE A 1 205 ? 7.230 3.256 6.197 1.00 95.44 205 ILE A C 1
ATOM 1677 O O . ILE A 1 205 ? 6.375 2.606 6.804 1.00 95.44 205 ILE A O 1
ATOM 1681 N N . MET A 1 206 ? 7.262 4.582 6.188 1.00 97.19 206 MET A N 1
ATOM 1682 C CA . MET A 1 206 ? 6.232 5.408 6.792 1.00 97.19 206 MET A CA 1
ATOM 1683 C C . MET A 1 206 ? 5.686 6.392 5.761 1.00 97.19 206 MET A C 1
ATOM 1685 O O . MET A 1 206 ? 6.419 7.207 5.206 1.00 97.19 206 MET A O 1
ATOM 1689 N N . TRP A 1 207 ? 4.377 6.326 5.547 1.00 97.62 207 TRP A N 1
ATOM 1690 C CA . TRP A 1 207 ? 3.622 7.326 4.803 1.00 97.62 207 TRP A CA 1
ATOM 1691 C C . TRP A 1 207 ? 2.899 8.236 5.780 1.00 97.62 207 TRP A C 1
ATOM 1693 O O . TRP A 1 207 ? 2.239 7.760 6.707 1.00 97.62 207 TRP A O 1
ATOM 1703 N N . THR A 1 208 ? 2.990 9.541 5.552 1.00 97.31 208 THR A N 1
ATOM 1704 C CA . THR A 1 208 ? 2.240 10.541 6.310 1.00 97.31 208 THR A CA 1
ATOM 1705 C C . THR A 1 208 ? 1.374 11.357 5.366 1.00 97.31 208 THR A C 1
ATOM 1707 O O . THR A 1 208 ? 1.883 11.885 4.383 1.00 97.31 208 THR A O 1
ATOM 1710 N N . ALA A 1 209 ? 0.097 11.531 5.703 1.00 95.19 209 ALA A N 1
ATOM 1711 C CA . ALA A 1 209 ? -0.745 12.591 5.156 1.00 95.19 209 ALA A CA 1
ATOM 1712 C C . ALA A 1 209 ? -1.096 13.573 6.274 1.00 95.19 209 ALA A C 1
ATOM 1714 O O . ALA A 1 209 ? -1.561 13.186 7.346 1.00 95.19 209 ALA A O 1
ATOM 1715 N N . ASN A 1 210 ? -0.864 14.861 6.031 1.00 92.81 210 ASN A N 1
ATOM 1716 C CA . ASN A 1 210 ? -1.078 15.896 7.036 1.00 92.81 210 ASN A CA 1
ATOM 1717 C C . ASN A 1 210 ? -2.563 16.149 7.299 1.00 92.81 210 ASN A C 1
ATOM 1719 O O . ASN A 1 210 ? -2.916 16.436 8.437 1.00 92.81 210 ASN A O 1
ATOM 1723 N N . ALA A 1 211 ? -3.404 16.031 6.272 1.00 90.69 211 ALA A N 1
ATOM 1724 C CA . ALA A 1 211 ? -4.848 16.188 6.368 1.00 90.69 211 ALA A CA 1
ATOM 1725 C C . ALA A 1 211 ? -5.530 15.282 5.336 1.00 90.69 211 ALA A C 1
ATOM 1727 O O . ALA A 1 211 ? -5.362 15.472 4.134 1.00 90.69 211 ALA A O 1
ATOM 1728 N N . THR A 1 212 ? -6.289 14.299 5.813 1.00 91.06 212 THR A N 1
ATOM 1729 C CA . THR A 1 212 ? -7.051 13.358 4.985 1.00 91.06 212 THR A CA 1
ATOM 1730 C C . THR A 1 212 ? -8.285 12.845 5.733 1.00 91.06 212 THR A C 1
ATOM 1732 O O . THR A 1 212 ? -8.325 12.882 6.962 1.00 91.06 212 THR A O 1
ATOM 1735 N N . HIS A 1 213 ? -9.292 12.362 5.006 1.00 91.31 213 HIS A N 1
ATOM 1736 C CA . HIS A 1 213 ? -10.506 11.763 5.583 1.00 91.31 213 HIS A CA 1
ATOM 1737 C C . HIS A 1 213 ? -10.383 10.251 5.837 1.00 91.31 213 HIS A C 1
ATOM 1739 O O . HIS A 1 213 ? -11.131 9.671 6.623 1.00 91.31 213 HIS A O 1
ATOM 1745 N N . GLN A 1 214 ? -9.461 9.589 5.142 1.00 94.00 214 GLN A N 1
ATOM 1746 C CA . GLN A 1 214 ? -9.284 8.138 5.169 1.00 94.00 214 GLN A CA 1
ATOM 1747 C C . GLN A 1 214 ? -7.856 7.791 4.751 1.00 94.00 214 GLN A C 1
ATOM 1749 O O . GLN A 1 214 ? -7.161 8.635 4.210 1.00 94.00 214 GLN A O 1
ATOM 1754 N N . LEU A 1 215 ? -7.416 6.559 4.953 1.00 96.44 215 LEU A N 1
ATOM 1755 C CA . LEU A 1 215 ? -6.331 5.949 4.191 1.00 96.44 215 LEU A CA 1
ATOM 1756 C C . LEU A 1 215 ? -6.887 5.510 2.836 1.00 96.44 215 LEU A C 1
ATOM 1758 O O . LEU A 1 215 ? -7.984 4.956 2.781 1.00 96.44 215 LEU A O 1
ATOM 1762 N N . ASP A 1 216 ? -6.131 5.724 1.764 1.00 97.06 216 ASP A N 1
ATOM 1763 C CA . ASP A 1 216 ? -6.451 5.226 0.427 1.00 97.06 216 ASP A CA 1
ATOM 1764 C C . ASP A 1 216 ? -5.152 4.865 -0.290 1.00 97.06 216 ASP A C 1
ATOM 1766 O O . ASP A 1 216 ? -4.292 5.720 -0.518 1.00 97.06 216 ASP A O 1
ATOM 1770 N N . LEU A 1 217 ? -4.985 3.585 -0.595 1.00 97.44 217 LEU A N 1
ATOM 1771 C CA . LEU A 1 217 ? -3.821 3.078 -1.305 1.00 97.44 217 LEU A CA 1
ATOM 1772 C C . LEU A 1 217 ? -4.230 1.982 -2.282 1.00 97.44 217 LEU A C 1
ATOM 1774 O O . LEU A 1 217 ? -5.253 1.315 -2.114 1.00 97.44 217 LEU A O 1
ATOM 1778 N N . TRP A 1 218 ? -3.389 1.775 -3.283 1.00 97.94 218 TRP A N 1
ATOM 1779 C CA . TRP A 1 218 ? -3.520 0.697 -4.249 1.00 97.94 218 TRP A CA 1
ATOM 1780 C C . TRP A 1 218 ? -2.216 -0.084 -4.329 1.00 97.94 218 TRP A C 1
ATOM 1782 O O . TRP A 1 218 ? -1.126 0.488 -4.291 1.00 97.94 218 TRP A O 1
ATOM 1792 N N . ILE A 1 219 ? -2.322 -1.404 -4.417 1.00 98.25 219 ILE A N 1
ATOM 1793 C CA . ILE A 1 219 ? -1.173 -2.298 -4.502 1.00 98.25 219 ILE A CA 1
ATOM 1794 C C . ILE A 1 219 ? -1.439 -3.388 -5.530 1.00 98.25 219 ILE A C 1
ATOM 1796 O O . ILE A 1 219 ? -2.531 -3.950 -5.590 1.00 98.25 219 ILE A O 1
ATOM 1800 N N . THR A 1 220 ? -0.411 -3.700 -6.311 1.00 97.62 220 THR A N 1
ATOM 1801 C CA . THR A 1 220 ? -0.419 -4.756 -7.323 1.00 97.62 220 THR A CA 1
ATOM 1802 C C . THR A 1 220 ? 0.773 -5.677 -7.136 1.00 97.62 220 THR A C 1
ATOM 1804 O O . THR A 1 220 ? 1.842 -5.232 -6.712 1.00 97.62 220 THR A O 1
ATOM 1807 N N . THR A 1 221 ? 0.632 -6.956 -7.467 1.00 96.50 221 THR A N 1
ATOM 1808 C CA . THR A 1 221 ? 1.748 -7.905 -7.491 1.00 96.50 221 THR A CA 1
ATOM 1809 C C . THR A 1 221 ? 1.764 -8.711 -8.782 1.00 96.50 221 THR A C 1
ATOM 1811 O O . THR A 1 221 ? 0.874 -8.614 -9.616 1.00 96.50 221 THR A O 1
ATOM 1814 N N . ILE A 1 222 ? 2.811 -9.509 -8.954 1.00 94.62 222 ILE A N 1
ATOM 1815 C CA . ILE A 1 222 ? 2.952 -10.463 -10.048 1.00 94.62 222 ILE A CA 1
ATOM 1816 C C . ILE A 1 222 ? 3.373 -11.823 -9.485 1.00 94.62 222 ILE A C 1
ATOM 1818 O O . ILE A 1 222 ? 4.041 -11.866 -8.447 1.00 94.62 222 ILE A O 1
ATOM 1822 N N . PRO A 1 223 ? 3.035 -12.933 -10.161 1.00 93.12 223 PRO A N 1
ATOM 1823 C CA . PRO A 1 223 ? 3.507 -14.270 -9.804 1.00 93.12 223 PRO A CA 1
ATOM 1824 C C . PRO A 1 223 ? 5.025 -14.344 -9.622 1.00 93.12 223 PRO A C 1
ATOM 1826 O O . PRO A 1 223 ? 5.782 -13.641 -10.301 1.00 93.12 223 PRO A O 1
ATOM 1829 N N . LYS A 1 224 ? 5.484 -15.216 -8.719 1.00 91.12 224 LYS A N 1
ATOM 1830 C CA . LYS A 1 224 ? 6.909 -15.392 -8.402 1.00 91.12 224 LYS A CA 1
ATOM 1831 C C . LYS A 1 224 ? 7.734 -15.662 -9.658 1.00 91.12 224 LYS A C 1
ATOM 1833 O O . LYS A 1 224 ? 8.805 -15.080 -9.813 1.00 91.12 224 LYS A O 1
ATOM 1838 N N . GLU A 1 225 ? 7.227 -16.483 -10.570 1.00 85.88 225 GLU A N 1
ATOM 1839 C CA . GLU A 1 225 ? 7.892 -16.827 -11.830 1.00 85.88 225 GLU A CA 1
ATOM 1840 C C . GLU A 1 225 ? 8.175 -15.571 -12.665 1.00 85.88 225 GLU A C 1
ATOM 1842 O O . GLU A 1 225 ? 9.266 -15.406 -13.210 1.00 85.88 225 GLU A O 1
ATOM 1847 N N . LYS A 1 226 ? 7.216 -14.639 -12.701 1.00 82.69 226 LYS A N 1
ATOM 1848 C CA . LYS A 1 226 ? 7.335 -13.360 -13.412 1.00 82.69 226 LYS A CA 1
ATOM 1849 C C . LYS A 1 226 ? 8.235 -12.373 -12.667 1.00 82.69 226 LYS A C 1
ATOM 1851 O O . LYS A 1 226 ? 8.944 -11.617 -13.325 1.00 82.69 226 LYS A O 1
ATOM 1856 N N . SER A 1 227 ? 8.268 -12.419 -11.331 1.00 74.12 227 SER A N 1
ATOM 1857 C CA . SER A 1 227 ? 9.121 -11.549 -10.501 1.00 74.12 227 SER A CA 1
ATOM 1858 C C . SER A 1 227 ? 10.624 -11.769 -10.691 1.00 74.12 227 SER A C 1
ATOM 1860 O O . SER A 1 227 ? 11.400 -10.840 -10.509 1.00 74.12 227 SER A O 1
ATOM 1862 N N . ILE A 1 228 ? 11.030 -12.972 -11.105 1.00 72.44 228 ILE A N 1
ATOM 1863 C CA . ILE A 1 228 ? 12.437 -13.329 -11.364 1.00 72.44 228 ILE A CA 1
ATOM 1864 C C . ILE A 1 228 ? 12.819 -13.082 -12.841 1.00 72.44 228 ILE A C 1
ATOM 1866 O O . ILE A 1 228 ? 13.997 -13.054 -13.193 1.00 72.44 228 ILE A O 1
ATOM 1870 N N . SER A 1 229 ? 11.834 -12.882 -13.722 1.00 70.62 229 SER A N 1
ATOM 1871 C CA . SER A 1 229 ? 12.055 -12.617 -15.148 1.00 70.62 229 SER A CA 1
ATOM 1872 C C . SER A 1 229 ? 12.434 -11.155 -15.422 1.00 70.62 229 SER A C 1
ATOM 1874 O O . SER A 1 229 ? 12.046 -10.251 -14.683 1.00 70.62 229 SER A O 1
ATOM 1876 N N . SER A 1 230 ? 13.099 -10.886 -16.551 1.00 67.56 230 SER A N 1
ATOM 1877 C CA . SER A 1 230 ? 13.402 -9.518 -17.013 1.00 67.56 230 SER A CA 1
ATOM 1878 C C . SER A 1 230 ? 12.160 -8.657 -17.311 1.00 67.56 230 SER A C 1
ATOM 1880 O O . SER A 1 230 ? 12.291 -7.457 -17.540 1.00 67.56 230 SER A O 1
ATOM 1882 N N . LEU A 1 231 ? 10.957 -9.244 -17.300 1.00 75.44 231 LEU A N 1
ATOM 1883 C CA . LEU A 1 231 ? 9.695 -8.583 -17.638 1.00 75.44 231 LEU A CA 1
ATOM 1884 C C . LEU A 1 231 ? 8.881 -8.131 -16.416 1.00 75.44 231 LEU A C 1
ATOM 1886 O O . LEU A 1 231 ? 7.772 -7.627 -16.591 1.00 75.44 231 LEU A O 1
ATOM 1890 N N . PHE A 1 232 ? 9.403 -8.268 -15.190 1.00 85.19 232 PHE A N 1
ATOM 1891 C CA . PHE A 1 232 ? 8.657 -7.898 -13.981 1.00 85.19 232 PHE A CA 1
ATOM 1892 C C . PHE A 1 232 ? 8.200 -6.428 -14.002 1.00 85.19 232 PHE A C 1
ATOM 1894 O O . PHE A 1 232 ? 7.046 -6.131 -13.695 1.00 85.19 232 PHE A O 1
ATOM 1901 N N . TYR A 1 233 ? 9.087 -5.518 -14.419 1.00 87.94 233 TYR A N 1
ATOM 1902 C CA . TYR A 1 233 ? 8.810 -4.085 -14.463 1.00 87.94 233 TYR A CA 1
ATOM 1903 C C . TYR A 1 233 ? 7.719 -3.735 -15.489 1.00 87.94 233 TYR A C 1
ATOM 1905 O O . TYR A 1 233 ? 6.735 -3.116 -15.086 1.00 87.94 233 TYR A O 1
ATOM 1913 N N . PRO A 1 234 ? 7.800 -4.166 -16.769 1.00 91.06 234 PRO A N 1
ATOM 1914 C CA . PRO A 1 234 ? 6.722 -3.953 -17.735 1.00 91.06 234 PRO A CA 1
ATOM 1915 C C . PRO A 1 234 ? 5.345 -4.440 -17.273 1.00 91.06 234 PRO A C 1
ATOM 1917 O O . PRO A 1 234 ? 4.354 -3.769 -17.538 1.00 91.06 234 PRO A O 1
ATOM 1920 N N . ILE A 1 235 ? 5.265 -5.581 -16.579 1.00 92.25 235 ILE A N 1
ATOM 1921 C CA . ILE A 1 235 ? 3.979 -6.126 -16.114 1.00 92.25 235 ILE A CA 1
ATOM 1922 C C . ILE A 1 235 ? 3.399 -5.260 -14.992 1.00 92.25 235 ILE A C 1
ATOM 1924 O O . ILE A 1 235 ? 2.232 -4.885 -15.053 1.00 92.25 235 ILE A O 1
ATOM 1928 N N . ILE A 1 236 ? 4.210 -4.899 -13.993 1.00 94.62 236 ILE A N 1
ATOM 1929 C CA . ILE A 1 236 ? 3.765 -4.018 -12.904 1.00 94.62 236 ILE A CA 1
ATOM 1930 C C . ILE A 1 236 ? 3.371 -2.642 -13.456 1.00 94.62 236 ILE A C 1
ATOM 1932 O O . ILE A 1 236 ? 2.358 -2.079 -13.048 1.00 94.62 236 ILE A O 1
ATOM 1936 N N . MET A 1 237 ? 4.137 -2.115 -14.415 1.00 93.75 237 MET A N 1
ATOM 1937 C CA . MET A 1 237 ? 3.831 -0.835 -15.047 1.00 93.75 237 MET A CA 1
ATOM 1938 C C . MET A 1 237 ? 2.555 -0.905 -15.887 1.00 93.75 237 MET A C 1
ATOM 1940 O O . MET A 1 237 ? 1.779 0.042 -15.857 1.00 93.75 237 MET A O 1
ATOM 1944 N N . LYS A 1 238 ? 2.300 -2.025 -16.579 1.00 93.31 238 LYS A N 1
ATOM 1945 C CA . LYS A 1 238 ? 1.024 -2.276 -17.260 1.00 93.31 238 LYS A CA 1
ATOM 1946 C C . LYS A 1 238 ? -0.140 -2.189 -16.272 1.00 93.31 238 LYS A C 1
ATOM 1948 O O . LYS A 1 238 ? -1.059 -1.417 -16.500 1.00 93.31 238 LYS A O 1
ATOM 1953 N N . ASN A 1 239 ? -0.060 -2.906 -15.150 1.00 94.31 239 ASN A N 1
ATOM 1954 C CA . ASN A 1 239 ? -1.103 -2.854 -14.123 1.00 94.31 239 ASN A CA 1
ATOM 1955 C C . ASN A 1 239 ? -1.309 -1.422 -13.606 1.00 94.31 239 ASN A C 1
ATOM 1957 O O . ASN A 1 239 ? -2.439 -1.014 -13.387 1.00 94.31 239 ASN A O 1
ATOM 1961 N N . TYR A 1 240 ? -0.237 -0.644 -13.437 1.00 95.44 240 TYR A N 1
ATOM 1962 C CA . TYR A 1 240 ? -0.332 0.754 -13.017 1.00 95.44 240 TYR A CA 1
ATOM 1963 C C . TYR A 1 240 ? -1.035 1.640 -14.059 1.00 95.44 240 TYR A C 1
ATOM 1965 O O . TYR A 1 240 ? -1.975 2.351 -13.713 1.00 95.44 240 TYR A O 1
ATOM 1973 N N . VAL A 1 241 ? -0.636 1.584 -15.335 1.00 94.25 241 VAL A N 1
ATOM 1974 C CA . VAL A 1 241 ? -1.270 2.410 -16.383 1.00 94.25 241 VAL A CA 1
ATOM 1975 C C . VAL A 1 241 ? -2.726 2.021 -16.633 1.00 94.25 241 VAL A C 1
ATOM 1977 O O . VAL A 1 241 ? -3.543 2.905 -16.876 1.00 94.25 241 VAL A O 1
ATOM 1980 N N . ASP A 1 242 ? -3.072 0.739 -16.475 1.00 93.38 242 ASP A N 1
ATOM 1981 C CA . ASP A 1 242 ? -4.450 0.250 -16.593 1.00 93.38 242 ASP A CA 1
ATOM 1982 C C . ASP A 1 242 ? -5.376 0.909 -15.537 1.00 93.38 242 ASP A C 1
ATOM 1984 O O . ASP A 1 242 ? -6.582 1.008 -15.761 1.00 93.38 242 ASP A O 1
ATOM 1988 N N . VAL A 1 243 ? -4.842 1.384 -14.395 1.00 93.38 243 VAL A N 1
ATOM 1989 C CA . VAL A 1 243 ? -5.641 1.988 -13.304 1.00 93.38 243 VAL A CA 1
ATOM 1990 C C . VAL A 1 243 ? -5.533 3.509 -13.181 1.00 93.38 243 VAL A C 1
ATOM 1992 O O . VAL A 1 243 ? -6.419 4.117 -12.579 1.00 93.38 243 VAL A O 1
ATOM 1995 N N . ILE A 1 244 ? -4.479 4.128 -13.722 1.00 93.25 244 ILE A N 1
ATOM 1996 C CA . ILE A 1 244 ? -4.274 5.593 -13.699 1.00 93.25 244 ILE A CA 1
ATOM 1997 C C . ILE A 1 244 ? -4.471 6.269 -15.066 1.00 93.25 244 ILE A C 1
ATOM 1999 O O . ILE A 1 244 ? -4.546 7.493 -15.135 1.00 93.25 244 ILE A O 1
ATOM 2003 N N . GLY A 1 245 ? -4.565 5.493 -16.148 1.00 91.94 245 GLY A N 1
ATOM 2004 C CA . GLY A 1 245 ? -4.735 5.981 -17.514 1.00 91.94 245 GLY A CA 1
ATOM 2005 C C . GLY A 1 245 ? -3.538 5.692 -18.417 1.00 91.94 245 GLY A C 1
ATOM 2006 O O . GLY A 1 245 ? -2.374 5.794 -18.021 1.00 91.94 245 GLY A O 1
ATOM 2007 N N . HIS A 1 246 ? -3.844 5.352 -19.669 1.00 90.94 246 HIS A N 1
ATOM 2008 C CA . HIS A 1 246 ? -2.845 5.135 -20.707 1.00 90.94 246 HIS A CA 1
ATOM 2009 C C . HIS A 1 246 ? -2.414 6.468 -21.334 1.00 90.94 246 HIS A C 1
ATOM 2011 O O . HIS A 1 246 ? -3.262 7.333 -21.566 1.00 90.94 246 HIS A O 1
ATOM 2017 N N . PRO A 1 247 ? -1.117 6.645 -21.649 1.00 86.94 247 PRO A N 1
ATOM 2018 C CA . PRO A 1 247 ? -0.698 7.737 -22.515 1.00 86.94 247 PRO A CA 1
ATOM 2019 C C . PRO A 1 247 ? -1.312 7.550 -23.911 1.00 86.94 247 PRO A C 1
ATOM 2021 O O . PRO A 1 247 ? -1.403 6.421 -24.398 1.00 86.94 247 PRO A O 1
ATOM 2024 N N . ASN A 1 248 ? -1.735 8.658 -24.521 1.00 72.25 248 ASN A N 1
ATOM 2025 C CA . ASN A 1 248 ? -2.267 8.690 -25.889 1.00 72.25 248 ASN A CA 1
ATOM 2026 C C . ASN A 1 248 ? -1.187 8.431 -26.945 1.00 72.25 248 ASN A C 1
ATOM 2028 O O . ASN A 1 248 ? -0.024 8.835 -26.709 1.00 72.25 248 ASN A O 1
#

Secondary structure (DSSP, 8-state):
---TTTTSTTEEEEEEEETTEEEEEEEEE-STTEEEEEEESS---SS-TT-SS-SSPPP--GGGEEEETTTEEEETTEEEEE-TTSS-EEEEETTT--EEEEEEEEEEEE--S---TT--SS--EEEEEEEE-SS---EEEEEE----S--PSS--S-EEEE---SSSS-TT-EEEEEEEETTTEEEEE---SSEEEEEETTTEEEEEEEEESSEEEEEEE--HHHHTSTTHHHHHHHHHHHHH----

InterPro domains:
  IPR011013 Galactose mutarotase-like domain superfamily [SSF74650] (20-220)